Protein AF-A0A932R084-F1 (afdb_monomer)

Secondary structure (DSSP, 8-state):
-HHHHHHHHHHHHHHHHHHHHHHHHHHHHHHHHHHHHHTTT-TT-HHHHHH-S-HHHHHHHHHHHHHTT---S-----GGG-EEEPP-TTTEEEEEEEEEGGGTEEEEEEEE--TT---SPPEEEEEETTEEEEEEE--B--HHHHHHTT-GGGTT-EEEEEEEGGGSPSEEEEEEEEEE-SSSEEEEPB--EEEEEPSS--TT------

Foldseek 3Di:
DPVVVVVVVVVVVVVVVVVVVVVVVVVVLVVLLLVCQQFVAAPDDVSVCVVDVDNVVSLVVNVVCVVVVVDRHDHHQQLVQADEAEADPQAWAWDDWDDPLVVQKIKTKIFGDQPVLDLDWWKKFKDKPSGTNGIKTFADADVVSCVVVVHCSRRRRMIMDMGGNVVDDAAKIKIWMWTDNDSHYIYTHHDIDIDHHHPDDDSDPPPPDD

Solvent-accessible surface area (backbone atoms only — not comparable to full-atom values): 11793 Å² total; per-residue (Å²): 125,65,69,66,53,53,54,52,52,52,52,53,52,51,53,49,53,52,49,53,53,52,49,52,54,50,50,53,50,52,52,54,51,47,56,45,47,34,56,58,42,34,59,66,50,76,61,49,61,77,76,45,85,53,62,70,59,52,54,52,48,53,56,50,35,50,77,70,67,57,79,66,55,50,72,69,82,59,68,90,71,42,48,76,42,78,57,48,91,83,38,23,35,42,72,51,63,44,79,38,73,95,74,48,28,32,41,38,35,32,37,42,46,50,89,87,68,57,79,63,70,42,40,36,38,33,33,38,95,92,38,65,43,30,67,36,51,26,61,38,80,22,63,69,58,12,57,76,69,73,34,74,79,33,30,41,15,14,33,60,47,72,30,45,51,81,80,52,62,68,38,81,36,56,38,39,42,28,39,53,77,54,100,46,36,32,32,36,30,33,64,64,35,75,49,75,36,78,79,88,72,70,100,72,75,69,82,79,75,129

pLDDT: mean 79.37, std 15.79, range [37.56, 97.88]

Nearest PDB structures (foldseek):
  8df2-assembly1_C  TM=5.614E-01  e=2.157E-03  Akkermansia muciniphila
  8df2-assembly1_D  TM=5.242E-01  e=1.802E-03  Akkermansia muciniphila
  8df2-assembly1_B  TM=5.590E-01  e=4.424E-03  Akkermansia muciniphila
  8dek-assembly1_A  TM=5.174E-01  e=2.290E-03  Akkermansia muciniphila
  6za2-assembly1_A  TM=3.948E-01  e=1.342E-01  Porphyromonas gingivalis ATCC 33277

Structure (mmCIF, N/CA/C/O backbone):
data_AF-A0A932R084-F1
#
_entry.id   AF-A0A932R084-F1
#
loop_
_atom_site.group_PDB
_atom_site.id
_atom_site.type_symbol
_atom_site.label_atom_id
_atom_site.label_alt_id
_atom_site.label_comp_id
_atom_site.label_asym_id
_atom_site.label_entity_id
_atom_site.label_seq_id
_atom_site.pdbx_PDB_ins_code
_atom_site.Cartn_x
_atom_site.Cartn_y
_atom_site.Cartn_z
_atom_site.occupancy
_atom_site.B_iso_or_equiv
_atom_site.auth_seq_id
_atom_site.auth_comp_id
_atom_site.auth_asym_id
_atom_site.auth_atom_id
_atom_site.pdbx_PDB_model_num
ATOM 1 N N . MET A 1 1 ? 37.256 52.499 15.351 1.00 57.78 1 MET A N 1
ATOM 2 C CA . MET A 1 1 ? 36.353 52.178 14.216 1.00 57.78 1 MET A CA 1
ATOM 3 C C . MET A 1 1 ? 36.340 50.694 13.822 1.00 57.78 1 MET A C 1
ATOM 5 O O . MET A 1 1 ? 35.469 50.305 13.063 1.00 57.78 1 MET A O 1
ATOM 9 N N . THR A 1 2 ? 37.227 49.840 14.346 1.00 62.00 2 THR A N 1
ATOM 10 C CA . THR A 1 2 ? 37.335 48.416 13.960 1.00 62.00 2 THR A CA 1
ATOM 11 C C . THR A 1 2 ? 36.362 47.480 14.689 1.00 62.00 2 THR A C 1
ATOM 13 O O . THR A 1 2 ? 35.868 46.536 14.086 1.00 62.00 2 THR A O 1
ATOM 16 N N . VAL A 1 3 ? 36.018 47.769 15.949 1.00 70.56 3 VAL A N 1
ATOM 17 C CA . VAL A 1 3 ? 35.157 46.902 16.786 1.00 70.56 3 VAL A CA 1
ATOM 18 C C . VAL A 1 3 ? 33.687 46.908 16.341 1.00 70.56 3 VAL A C 1
ATOM 20 O O . VAL A 1 3 ? 33.013 45.886 16.388 1.00 70.56 3 VAL A O 1
ATOM 23 N N . ALA A 1 4 ? 33.180 48.048 15.862 1.00 71.81 4 ALA A N 1
ATOM 24 C CA . ALA A 1 4 ? 31.804 48.145 15.368 1.00 71.81 4 ALA A CA 1
ATOM 25 C C . ALA A 1 4 ? 31.612 47.388 14.040 1.00 71.81 4 ALA A C 1
ATOM 27 O O . ALA A 1 4 ? 30.579 46.757 13.832 1.00 71.81 4 ALA A O 1
ATOM 28 N N . GLY A 1 5 ? 32.625 47.407 13.164 1.00 73.12 5 GLY A N 1
ATOM 29 C CA . GLY A 1 5 ? 32.600 46.685 11.891 1.00 73.12 5 GLY A CA 1
ATOM 30 C C . GLY A 1 5 ? 32.639 45.167 12.070 1.00 73.12 5 GLY A C 1
ATOM 31 O O . GLY A 1 5 ? 31.881 44.457 11.416 1.00 73.12 5 GLY A O 1
ATOM 32 N N . THR A 1 6 ? 33.456 44.661 13.000 1.00 78.38 6 THR A N 1
ATOM 33 C CA . THR A 1 6 ? 33.507 43.221 13.300 1.00 78.38 6 THR A CA 1
ATOM 34 C C . THR A 1 6 ? 32.217 42.717 13.940 1.00 78.38 6 THR A C 1
ATOM 36 O O . THR A 1 6 ? 31.767 41.634 13.580 1.00 78.38 6 THR A O 1
ATOM 39 N N . LEU A 1 7 ? 31.579 43.506 14.814 1.00 81.75 7 LEU A N 1
ATOM 40 C CA . LEU A 1 7 ? 30.288 43.158 15.421 1.00 81.75 7 LEU A CA 1
ATOM 41 C C . LEU A 1 7 ? 29.152 43.082 14.384 1.00 81.75 7 LEU A C 1
ATOM 43 O O . LEU A 1 7 ? 28.307 42.194 14.437 1.00 81.75 7 LEU A O 1
ATOM 47 N N . LEU A 1 8 ? 29.140 44.004 13.418 1.00 80.50 8 LEU A N 1
ATOM 48 C CA . LEU A 1 8 ? 28.168 43.995 12.321 1.00 80.50 8 LEU A CA 1
ATOM 49 C C . LEU A 1 8 ? 28.358 42.783 11.406 1.00 80.50 8 LEU A C 1
ATOM 51 O O . LEU A 1 8 ? 27.378 42.129 11.056 1.00 80.50 8 LEU A O 1
ATOM 55 N N . ILE A 1 9 ? 29.604 42.447 11.063 1.00 83.62 9 ILE A N 1
ATOM 56 C CA . ILE A 1 9 ? 29.912 41.282 10.224 1.00 83.62 9 ILE A CA 1
ATOM 57 C C . ILE A 1 9 ? 29.507 39.980 10.926 1.00 83.62 9 ILE A C 1
ATOM 59 O O . ILE A 1 9 ? 28.881 39.124 10.304 1.00 83.62 9 ILE A O 1
ATOM 63 N N . THR A 1 10 ? 29.801 39.823 12.220 1.00 82.88 10 THR A N 1
ATOM 64 C CA . THR A 1 10 ? 29.424 38.605 12.957 1.00 82.88 10 THR A CA 1
ATOM 65 C C . THR A 1 10 ? 27.911 38.455 13.089 1.00 82.88 10 THR A C 1
ATOM 67 O O . THR A 1 10 ? 27.399 37.353 12.890 1.00 82.88 10 THR A O 1
ATOM 70 N N . LEU A 1 11 ? 27.178 39.544 13.342 1.00 84.38 11 LEU A N 1
ATOM 71 C CA . LEU A 1 11 ? 25.711 39.533 13.361 1.00 84.38 11 LEU A CA 1
ATOM 72 C C . LEU A 1 11 ? 25.116 39.163 11.998 1.00 84.38 11 LEU A C 1
ATOM 74 O O . LEU A 1 11 ? 24.155 38.398 11.944 1.00 84.38 11 LEU A O 1
ATOM 78 N N . PHE A 1 12 ? 25.699 39.661 10.905 1.00 84.19 12 PHE A N 1
ATOM 79 C CA . PHE A 1 12 ? 25.246 39.349 9.548 1.00 84.19 12 PHE A CA 1
ATOM 80 C C . PHE A 1 12 ? 25.487 37.879 9.180 1.00 84.19 12 PHE A C 1
ATOM 82 O O . PHE A 1 12 ? 24.641 37.234 8.568 1.00 84.19 12 PHE A O 1
ATOM 89 N N . ILE A 1 13 ? 26.626 37.321 9.593 1.00 85.62 13 ILE A N 1
ATOM 90 C CA . ILE A 1 13 ? 26.942 35.904 9.385 1.00 85.62 13 ILE A CA 1
ATOM 91 C C . ILE A 1 13 ? 25.984 35.018 10.195 1.00 85.62 13 ILE A C 1
ATOM 93 O O . ILE A 1 13 ? 25.441 34.049 9.665 1.00 85.62 13 ILE A O 1
ATOM 97 N N . LEU A 1 14 ? 25.729 35.359 11.462 1.00 84.56 14 LEU A N 1
ATOM 98 C CA . LEU A 1 14 ? 24.807 34.608 12.318 1.00 84.56 14 LEU A CA 1
ATOM 99 C C . LEU A 1 14 ? 23.372 34.626 11.781 1.00 84.56 14 LEU A C 1
ATOM 101 O O . LEU A 1 14 ? 22.739 33.572 11.719 1.00 84.56 14 LEU A O 1
ATOM 105 N N . SER A 1 15 ? 22.871 35.787 11.350 1.00 81.56 15 SER A N 1
ATOM 106 C CA . SER A 1 15 ? 21.528 35.895 10.770 1.00 81.56 15 SER A CA 1
ATOM 107 C C . SER A 1 15 ? 21.412 35.145 9.440 1.00 81.56 15 SER A C 1
ATOM 109 O O . SER A 1 15 ? 20.402 34.484 9.198 1.00 81.56 15 SER A O 1
ATOM 111 N N . TYR A 1 16 ? 22.464 35.158 8.615 1.00 86.88 16 TYR A N 1
ATOM 112 C CA . TYR A 1 16 ? 22.531 34.384 7.376 1.00 86.88 16 TYR A CA 1
ATOM 113 C C . TYR A 1 16 ? 22.451 32.871 7.631 1.00 86.88 16 TYR A C 1
ATOM 115 O O . TYR A 1 16 ? 21.633 32.182 7.017 1.00 86.88 16 TYR A O 1
ATOM 123 N N . PHE A 1 17 ? 23.232 32.341 8.579 1.00 85.44 17 PHE A N 1
ATOM 124 C CA . PHE A 1 17 ? 23.189 30.915 8.923 1.00 85.44 17 PHE A CA 1
ATOM 125 C C . PHE A 1 17 ? 21.863 30.499 9.570 1.00 85.44 17 PHE A C 1
ATOM 127 O O . PHE A 1 17 ? 21.331 29.438 9.240 1.00 85.44 17 PHE A O 1
ATOM 134 N N . GLN A 1 18 ? 21.291 31.339 10.438 1.00 81.38 18 GLN A N 1
ATOM 135 C CA . GLN A 1 18 ? 19.949 31.111 10.985 1.00 81.38 18 GLN A CA 1
ATOM 136 C C . GLN A 1 18 ? 18.883 31.096 9.880 1.00 81.38 18 GLN A C 1
ATOM 138 O O . GLN A 1 18 ? 17.995 30.242 9.891 1.00 81.38 18 GLN A O 1
ATOM 143 N N . GLY A 1 19 ? 19.002 31.987 8.890 1.00 76.94 19 GLY A N 1
ATOM 144 C CA . GLY A 1 19 ? 18.141 32.018 7.710 1.00 76.94 19 GLY A CA 1
ATOM 145 C C . GLY A 1 19 ? 18.235 30.738 6.880 1.00 76.94 19 GLY A C 1
ATOM 146 O O . GLY A 1 19 ? 17.208 30.127 6.587 1.00 76.94 19 GLY A O 1
ATOM 147 N N . LEU A 1 20 ? 19.450 30.279 6.568 1.00 77.31 20 LEU A N 1
ATOM 148 C CA . LEU A 1 20 ? 19.669 29.029 5.830 1.00 77.31 20 LEU A CA 1
ATOM 149 C C . LEU A 1 20 ? 19.118 27.804 6.570 1.00 77.31 20 LEU A C 1
ATOM 151 O O . LEU A 1 20 ? 18.493 26.946 5.947 1.00 77.31 20 LEU A O 1
ATOM 155 N N . HIS A 1 21 ? 19.306 27.730 7.889 1.00 79.81 21 HIS A N 1
ATOM 156 C CA . HIS A 1 21 ? 18.775 26.637 8.704 1.00 79.81 21 HIS A CA 1
ATOM 157 C C . HIS A 1 21 ? 17.238 26.648 8.759 1.00 79.81 21 HIS A C 1
ATOM 159 O O . HIS A 1 21 ? 16.593 25.609 8.637 1.00 79.81 21 HIS A O 1
ATOM 165 N N . SER A 1 22 ? 16.632 27.832 8.876 1.00 78.50 22 SER A N 1
ATOM 166 C CA . SER A 1 22 ? 15.174 27.985 8.830 1.00 78.50 22 SER A CA 1
ATOM 167 C C . SER A 1 22 ? 14.605 27.609 7.454 1.00 78.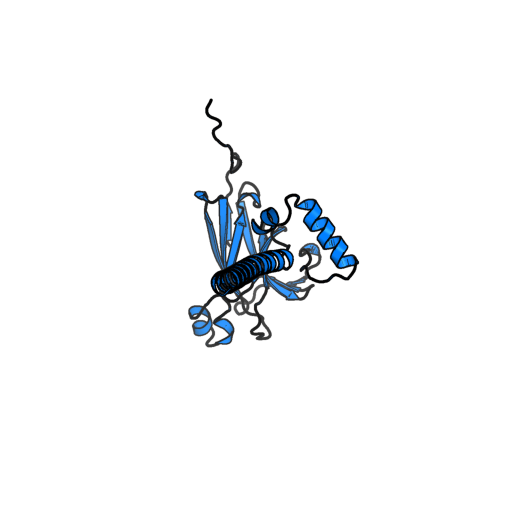50 22 SER A C 1
ATOM 169 O O . SER A 1 22 ? 13.595 26.910 7.363 1.00 78.50 22 SER A O 1
ATOM 171 N N . MET A 1 23 ? 15.284 27.997 6.367 1.00 71.81 23 MET A N 1
ATOM 172 C CA . MET A 1 23 ? 14.898 27.628 5.002 1.00 71.81 23 MET A CA 1
ATOM 173 C C . MET A 1 23 ? 15.001 26.125 4.747 1.00 71.81 23 MET A C 1
ATOM 175 O O . MET A 1 23 ? 14.083 25.563 4.152 1.00 71.81 23 MET A O 1
ATOM 179 N N . SER A 1 24 ? 16.070 25.459 5.195 1.00 75.50 24 SER A N 1
ATOM 180 C CA . SER A 1 24 ? 16.210 24.007 5.024 1.00 75.50 24 SER A CA 1
ATOM 181 C C . SER A 1 24 ? 15.161 23.240 5.832 1.00 75.50 24 SER A C 1
ATOM 183 O O . SER A 1 24 ? 14.538 22.318 5.301 1.00 75.50 24 SER A O 1
ATOM 185 N N . GLY A 1 25 ? 14.879 23.677 7.065 1.00 74.12 25 GLY A N 1
ATOM 186 C CA . GLY A 1 25 ? 13.795 23.136 7.885 1.00 74.12 25 GLY A CA 1
ATOM 187 C C . GLY A 1 25 ? 12.429 23.287 7.210 1.00 74.12 25 GLY A C 1
ATOM 188 O O . GLY A 1 25 ? 11.685 22.315 7.081 1.00 74.12 25 GLY A O 1
ATOM 189 N N . ARG A 1 26 ? 12.122 24.483 6.692 1.00 69.12 26 ARG A N 1
ATOM 190 C CA . ARG A 1 26 ? 10.858 24.761 5.995 1.00 69.12 26 ARG A CA 1
ATOM 191 C C . ARG A 1 26 ? 10.739 24.011 4.669 1.00 69.12 26 ARG A C 1
ATOM 193 O O . ARG A 1 26 ? 9.663 23.520 4.349 1.00 69.12 26 ARG A O 1
ATOM 200 N N . HIS A 1 27 ? 11.827 23.887 3.912 1.00 70.81 27 HIS A N 1
ATOM 201 C CA . HIS A 1 27 ? 11.856 23.102 2.680 1.00 70.81 27 HIS A CA 1
ATOM 202 C C . HIS A 1 27 ? 11.573 21.621 2.956 1.00 70.81 27 HIS A C 1
ATOM 204 O O . HIS A 1 27 ? 10.724 21.033 2.292 1.00 70.81 27 HIS A O 1
ATOM 210 N N . SER A 1 28 ? 12.217 21.048 3.978 1.00 69.56 28 SER A N 1
ATOM 211 C CA . SER A 1 28 ? 11.969 19.670 4.417 1.00 69.56 28 SER A CA 1
ATOM 212 C C . SER A 1 28 ? 10.495 19.450 4.779 1.00 69.56 28 SER A C 1
ATOM 214 O O . SER A 1 28 ? 9.858 18.533 4.260 1.00 69.56 28 SER A O 1
ATOM 216 N N . GLN A 1 29 ? 9.911 20.367 5.561 1.00 67.19 29 GLN A N 1
ATOM 217 C CA . GLN A 1 29 ? 8.482 20.333 5.884 1.00 67.19 29 GLN A CA 1
ATOM 218 C C . GLN A 1 29 ? 7.605 20.400 4.627 1.00 67.19 29 GLN A C 1
ATOM 220 O O . GLN A 1 29 ? 6.698 19.590 4.473 1.00 67.19 29 GLN A O 1
ATOM 225 N N . MET A 1 30 ? 7.873 21.317 3.691 1.00 63.50 30 MET A N 1
ATOM 226 C CA . MET A 1 30 ? 7.075 21.421 2.462 1.00 63.50 30 MET A CA 1
ATOM 227 C C . MET A 1 30 ? 7.191 20.184 1.566 1.00 63.50 30 MET A C 1
ATOM 229 O O . MET A 1 30 ? 6.215 19.832 0.909 1.00 63.50 30 MET A O 1
ATOM 233 N N . MET A 1 31 ? 8.338 19.502 1.554 1.00 63.97 31 MET A N 1
ATOM 234 C CA . MET A 1 31 ? 8.502 18.237 0.833 1.00 63.97 31 MET A CA 1
ATOM 235 C C . MET A 1 31 ? 7.712 17.096 1.486 1.00 63.97 31 MET A C 1
ATOM 237 O O . MET A 1 31 ? 7.112 16.292 0.772 1.00 63.97 31 MET A O 1
ATOM 241 N N . GLU A 1 32 ? 7.636 17.055 2.820 1.00 66.94 32 GLU A N 1
ATOM 242 C CA . GLU A 1 32 ? 6.770 16.118 3.549 1.00 66.94 32 GLU A CA 1
ATOM 243 C C . GLU A 1 32 ? 5.290 16.381 3.232 1.00 66.94 32 GLU A C 1
ATOM 245 O O . GLU A 1 32 ? 4.576 15.462 2.833 1.00 66.94 32 GLU A O 1
ATOM 250 N N . VAL A 1 33 ? 4.854 17.645 3.296 1.00 67.31 33 VAL A N 1
ATOM 251 C CA . VAL A 1 33 ? 3.484 18.056 2.943 1.00 67.31 33 VAL A CA 1
ATOM 252 C C . VAL A 1 33 ? 3.152 17.705 1.496 1.00 67.31 33 VAL A C 1
ATOM 254 O O . VAL A 1 33 ? 2.107 17.115 1.233 1.00 67.31 33 VAL A O 1
ATOM 257 N N . LYS A 1 34 ? 4.044 18.024 0.552 1.00 69.00 34 LYS A N 1
ATOM 258 C CA . LYS A 1 34 ? 3.876 17.704 -0.869 1.00 69.00 34 LYS A CA 1
ATOM 259 C C . LYS A 1 34 ? 3.684 16.203 -1.079 1.00 69.00 34 LYS A C 1
ATOM 261 O O . LYS A 1 34 ? 2.730 15.813 -1.740 1.00 69.00 34 LYS A O 1
ATOM 266 N N . ARG A 1 35 ? 4.526 15.367 -0.464 1.00 64.69 35 ARG A N 1
ATOM 267 C CA . ARG A 1 35 ? 4.427 13.901 -0.551 1.00 64.69 35 ARG A CA 1
ATOM 268 C C . ARG A 1 35 ? 3.074 13.383 -0.060 1.00 64.69 35 ARG A C 1
ATOM 270 O O . ARG A 1 35 ? 2.525 12.451 -0.645 1.00 64.69 35 ARG A O 1
ATOM 277 N N . CYS A 1 36 ? 2.544 13.973 1.007 1.00 66.12 36 CYS A N 1
ATOM 278 C CA . CYS A 1 36 ? 1.251 13.579 1.559 1.00 66.12 36 CYS A CA 1
ATOM 279 C C . CYS A 1 36 ? 0.086 14.043 0.693 1.00 66.12 36 CYS A C 1
ATOM 281 O O . CYS A 1 36 ? -0.861 13.295 0.466 1.00 66.12 36 CYS A O 1
ATOM 283 N N . LEU A 1 37 ? 0.188 15.252 0.147 1.00 65.31 37 LEU A N 1
ATOM 284 C CA . LEU A 1 37 ? -0.801 15.781 -0.776 1.00 65.31 37 LEU A CA 1
ATOM 285 C C . LEU A 1 37 ? -0.826 15.010 -2.109 1.00 65.31 37 LEU A C 1
ATOM 287 O O . LEU A 1 37 ? -1.889 14.726 -2.651 1.00 65.31 37 LEU A O 1
ATOM 291 N N . GLU A 1 38 ? 0.330 14.594 -2.617 1.00 62.84 38 GLU A N 1
ATOM 292 C CA . GLU A 1 38 ? 0.432 13.776 -3.829 1.00 62.84 38 GLU A CA 1
ATOM 293 C C . GLU A 1 38 ? -0.213 12.390 -3.661 1.00 62.84 38 GLU A C 1
ATOM 295 O O . GLU A 1 38 ? -0.698 11.826 -4.639 1.00 62.84 38 GLU A O 1
ATOM 300 N N . ASN A 1 39 ? -0.288 11.858 -2.436 1.00 61.22 39 ASN A N 1
ATOM 301 C CA . ASN A 1 39 ? -0.839 10.533 -2.128 1.00 61.22 39 ASN A CA 1
ATOM 302 C C . ASN A 1 39 ? -2.119 10.602 -1.276 1.00 61.22 39 ASN A C 1
ATOM 304 O O . ASN A 1 39 ? -2.316 9.780 -0.384 1.00 61.22 39 ASN A O 1
ATOM 308 N N . LEU A 1 40 ? -3.004 11.557 -1.581 1.00 60.28 40 LEU A N 1
ATOM 309 C CA . LEU A 1 40 ? -4.211 11.941 -0.825 1.00 60.28 40 LEU A CA 1
ATOM 310 C C . LEU A 1 40 ? -5.298 10.845 -0.653 1.00 60.28 40 LEU A C 1
ATOM 312 O O . LEU A 1 40 ? -6.449 11.176 -0.413 1.00 60.28 40 LEU A O 1
ATOM 316 N N . ILE A 1 41 ? -5.000 9.551 -0.807 1.00 51.50 41 ILE A N 1
ATOM 317 C CA . ILE A 1 41 ? -6.008 8.472 -0.899 1.00 51.50 41 ILE A CA 1
ATOM 318 C C . ILE A 1 41 ? -6.083 7.587 0.345 1.00 51.50 41 ILE A C 1
ATOM 320 O O . ILE A 1 41 ? -7.006 6.787 0.462 1.00 51.50 41 ILE A O 1
ATOM 324 N N . SER A 1 42 ? -5.189 7.733 1.319 1.00 45.22 42 SER A N 1
ATOM 325 C CA . SER A 1 42 ? -5.433 7.066 2.598 1.00 45.22 42 SER A CA 1
ATOM 326 C C . SER A 1 42 ? -6.576 7.790 3.302 1.00 45.22 42 SER A C 1
ATOM 328 O O . SER A 1 42 ? -6.448 8.958 3.675 1.00 45.22 42 SER A O 1
ATOM 330 N N . THR A 1 43 ? -7.697 7.101 3.507 1.00 40.91 43 THR A N 1
ATOM 331 C CA . THR A 1 43 ? -8.474 7.366 4.714 1.00 40.91 43 THR A CA 1
ATOM 332 C C . THR A 1 43 ? -7.485 7.207 5.870 1.00 40.91 43 THR A C 1
ATOM 334 O O . THR A 1 43 ? -6.835 6.174 5.988 1.00 40.91 43 THR A O 1
ATOM 337 N N . ASP A 1 44 ? -7.246 8.309 6.575 1.00 49.75 44 ASP A N 1
ATOM 338 C CA . ASP A 1 44 ? -6.398 8.414 7.760 1.00 49.75 44 ASP A CA 1
ATOM 339 C C . ASP A 1 44 ? -4.876 8.217 7.583 1.00 49.75 44 ASP A C 1
ATOM 341 O O . ASP A 1 44 ? -4.243 7.458 8.313 1.00 49.75 44 ASP A O 1
ATOM 345 N N . ASP A 1 45 ? -4.240 9.008 6.708 1.00 52.44 45 ASP A N 1
ATOM 346 C CA . ASP A 1 45 ? -2.814 9.323 6.900 1.00 52.44 45 ASP A CA 1
ATOM 347 C C . ASP A 1 45 ? -2.687 10.414 7.994 1.00 52.44 45 ASP A C 1
ATOM 349 O O . ASP A 1 45 ? -3.177 11.533 7.779 1.00 52.44 45 ASP A O 1
ATOM 353 N N . PRO A 1 46 ? -2.018 10.165 9.147 1.00 56.97 46 PRO A N 1
ATOM 354 C CA . PRO A 1 46 ? -1.693 11.195 10.148 1.00 56.97 46 PRO A CA 1
ATOM 355 C C . PRO A 1 46 ? -0.983 12.419 9.554 1.00 56.97 46 PRO A C 1
ATOM 357 O O . PRO A 1 46 ? -0.872 13.464 10.196 1.00 56.97 46 PRO A O 1
ATOM 360 N N . CYS A 1 47 ? -0.471 12.303 8.329 1.00 60.12 47 CYS A N 1
ATOM 361 C CA . CYS A 1 47 ? 0.111 13.412 7.613 1.00 60.12 47 CYS A CA 1
ATOM 362 C C . CYS A 1 47 ? -0.884 14.530 7.256 1.00 60.12 47 CYS A C 1
ATOM 364 O O . CYS A 1 47 ? -0.509 15.699 7.320 1.00 60.12 47 CYS A O 1
ATOM 366 N N . LEU A 1 48 ? -2.144 14.227 6.917 1.00 59.78 48 LEU A N 1
ATOM 367 C CA . LEU A 1 48 ? -3.123 15.263 6.546 1.00 59.78 48 LEU A CA 1
ATOM 368 C C . LEU A 1 48 ? -3.542 16.119 7.746 1.00 59.78 48 LEU A C 1
ATOM 370 O O . LEU A 1 48 ? -3.670 17.330 7.590 1.00 59.78 48 LEU A O 1
ATOM 374 N N . GLU A 1 49 ? -3.653 15.531 8.943 1.00 56.88 49 GLU A N 1
ATOM 375 C CA . GLU A 1 49 ? -3.959 16.256 10.191 1.00 56.88 49 GLU A CA 1
ATOM 376 C C . GLU A 1 49 ? -2.910 17.341 10.508 1.00 56.88 49 GLU A C 1
ATOM 378 O O . GLU A 1 49 ? -3.244 18.387 11.063 1.00 56.88 49 GLU A O 1
ATOM 383 N N . LYS A 1 50 ? -1.646 17.138 10.100 1.00 57.06 50 LYS A N 1
ATOM 384 C CA . LYS A 1 50 ? -0.570 18.136 10.240 1.00 57.06 50 LYS A CA 1
ATOM 385 C C . LYS A 1 50 ? -0.665 19.286 9.231 1.00 57.06 50 LYS A C 1
ATOM 387 O O . LYS A 1 50 ? -0.084 20.344 9.462 1.00 57.06 50 LYS A O 1
ATOM 392 N N . VAL A 1 51 ? -1.347 19.077 8.103 1.00 61.62 51 VAL A N 1
ATOM 393 C CA . VAL A 1 51 ? -1.424 20.026 6.977 1.00 61.62 51 VAL A CA 1
ATOM 394 C C . VAL A 1 51 ? -2.727 20.812 6.998 1.00 61.62 51 VAL A C 1
ATOM 396 O O . VAL A 1 51 ? -2.732 22.012 6.720 1.00 61.62 51 VAL A O 1
ATOM 399 N N . TYR A 1 52 ? -3.839 20.147 7.310 1.00 63.22 52 TYR A N 1
ATOM 400 C CA . TYR A 1 52 ? -5.153 20.761 7.338 1.00 63.22 52 TYR A CA 1
ATOM 401 C C . TYR A 1 52 ? -6.071 20.036 8.338 1.00 63.22 52 TYR A C 1
ATOM 403 O O . TYR A 1 52 ? -6.310 18.839 8.188 1.00 63.22 52 TYR A O 1
ATOM 411 N N . PRO A 1 53 ? -6.623 20.741 9.341 1.00 61.22 53 PRO A N 1
ATOM 412 C CA . PRO A 1 53 ? -7.358 20.105 10.436 1.00 61.22 53 PRO A CA 1
ATOM 413 C C . PRO A 1 53 ? -8.724 19.529 10.025 1.00 61.22 53 PRO A C 1
ATOM 415 O O . PRO A 1 53 ? -9.297 18.744 10.772 1.00 61.22 53 PRO A O 1
ATOM 418 N N . ASP A 1 54 ? -9.260 19.913 8.860 1.00 66.44 54 ASP A N 1
ATOM 419 C CA . ASP A 1 54 ? -10.595 19.516 8.396 1.00 66.44 54 ASP A CA 1
ATOM 420 C C . ASP A 1 54 ? -10.522 18.681 7.102 1.00 66.44 54 ASP A C 1
ATOM 422 O O . ASP A 1 54 ? -10.359 19.191 5.989 1.00 66.44 54 ASP A O 1
ATOM 426 N N . ARG A 1 55 ? -10.629 17.362 7.277 1.00 62.72 55 ARG A N 1
ATOM 427 C CA . ARG A 1 55 ? -10.455 16.335 6.242 1.00 62.72 55 ARG A CA 1
ATOM 428 C C . ARG A 1 55 ? -11.388 16.506 5.046 1.00 62.72 55 ARG A C 1
ATOM 430 O O . ARG A 1 55 ? -10.924 16.448 3.908 1.00 62.72 55 ARG A O 1
ATOM 437 N N . GLU A 1 56 ? -12.687 16.667 5.276 1.00 62.06 56 GLU A N 1
ATOM 438 C CA . GLU A 1 56 ? -13.676 16.707 4.189 1.00 62.06 56 GLU A CA 1
ATOM 439 C C . GLU A 1 56 ? -13.404 17.885 3.257 1.00 62.06 56 GLU A C 1
ATOM 441 O O . GLU A 1 56 ? -13.388 17.734 2.033 1.00 62.06 56 GLU A O 1
ATOM 446 N N . LYS A 1 57 ? -13.036 19.028 3.841 1.00 68.94 57 LYS A N 1
ATOM 447 C CA . LYS A 1 57 ? -12.623 20.212 3.089 1.00 68.94 57 LYS A CA 1
ATOM 448 C C . LYS A 1 57 ? -11.322 20.005 2.320 1.00 68.94 57 LYS A C 1
ATOM 450 O O . LYS A 1 57 ? -11.172 20.570 1.237 1.00 68.94 57 LYS A O 1
ATOM 455 N N . ALA A 1 58 ? -10.373 19.223 2.838 1.00 67.00 58 ALA A N 1
ATOM 456 C CA . ALA A 1 58 ? -9.139 18.915 2.112 1.00 67.00 58 ALA A CA 1
ATOM 457 C C . ALA A 1 58 ? -9.426 18.099 0.838 1.00 67.00 58 ALA A C 1
ATOM 459 O O . ALA A 1 58 ? -8.919 18.440 -0.233 1.00 67.00 58 ALA A O 1
ATOM 460 N N . PHE A 1 59 ? -10.297 17.088 0.925 1.00 63.84 59 PHE A N 1
ATOM 461 C CA . PHE A 1 59 ? -10.737 16.298 -0.231 1.00 63.84 59 PHE A CA 1
ATOM 462 C C . PHE A 1 59 ? -11.571 17.116 -1.226 1.00 63.84 59 PHE A C 1
ATOM 464 O O . PHE A 1 59 ? -11.331 17.039 -2.433 1.00 63.84 59 PHE A O 1
ATOM 471 N N . GLU A 1 60 ? -12.507 17.936 -0.739 1.00 71.56 60 GLU A N 1
ATOM 472 C CA . GLU A 1 60 ? -13.303 18.849 -1.569 1.00 71.56 60 GLU A CA 1
ATOM 473 C C . GLU A 1 60 ? -12.392 19.787 -2.377 1.00 71.56 60 GLU A C 1
ATOM 475 O O . GLU A 1 60 ? -12.500 19.885 -3.604 1.00 71.56 60 GLU A O 1
ATOM 480 N N . ARG A 1 61 ? -11.429 20.425 -1.700 1.00 72.56 61 ARG A N 1
ATOM 481 C CA . ARG A 1 61 ? -10.465 21.340 -2.322 1.00 72.56 61 ARG A CA 1
ATOM 482 C C . ARG A 1 61 ? -9.541 20.627 -3.299 1.00 72.56 61 ARG A C 1
ATOM 484 O O . ARG A 1 61 ? -9.321 21.156 -4.383 1.00 72.56 61 ARG A O 1
ATOM 491 N N . ALA A 1 62 ? -9.045 19.433 -2.979 1.00 67.00 62 ALA A N 1
ATOM 492 C CA . ALA A 1 62 ? -8.249 18.638 -3.916 1.00 67.00 62 ALA A CA 1
ATOM 493 C C . ALA A 1 62 ? -9.043 18.306 -5.196 1.00 67.00 62 ALA A C 1
ATOM 495 O O . ALA A 1 62 ? -8.518 18.416 -6.307 1.00 67.00 62 ALA A O 1
ATOM 496 N N . GLY A 1 63 ? -10.336 17.988 -5.060 1.00 64.25 63 GLY A N 1
ATOM 497 C CA . GLY A 1 63 ? -11.247 17.800 -6.190 1.00 64.25 63 GLY A CA 1
ATOM 498 C C . GLY A 1 63 ? -11.439 19.066 -7.035 1.00 64.25 63 GLY A C 1
ATOM 499 O O . GLY A 1 63 ? -11.426 18.991 -8.267 1.00 64.25 63 GLY A O 1
ATOM 500 N N . LEU A 1 64 ? -11.572 20.235 -6.398 1.00 70.00 64 LEU A N 1
ATOM 501 C CA . LEU A 1 64 ? -11.650 21.534 -7.080 1.00 70.00 64 LEU A CA 1
ATOM 502 C C . LEU A 1 64 ? -10.353 21.869 -7.828 1.00 70.00 64 LEU A C 1
ATOM 504 O O . LEU A 1 64 ? -10.404 22.248 -8.995 1.00 70.00 64 LEU A O 1
ATOM 508 N N . LEU A 1 65 ? -9.196 21.673 -7.196 1.00 69.81 65 LEU A N 1
ATOM 509 C CA . LEU A 1 65 ? -7.886 21.930 -7.800 1.00 69.81 65 LEU A CA 1
ATOM 510 C C . LEU A 1 65 ? -7.665 21.088 -9.062 1.00 69.81 65 LEU A C 1
ATOM 512 O O . LEU A 1 65 ? -7.204 21.613 -10.076 1.00 69.81 65 LEU A O 1
ATOM 516 N N . LYS A 1 66 ? -8.102 19.822 -9.055 1.00 63.25 66 LYS A N 1
ATOM 517 C CA . LYS A 1 66 ? -8.091 18.975 -10.256 1.00 63.25 66 LYS A CA 1
ATOM 518 C C . LYS A 1 66 ? -8.960 19.552 -11.378 1.00 63.25 66 LYS A C 1
ATOM 520 O O . LYS A 1 66 ? -8.508 19.606 -12.519 1.00 63.25 66 LYS A O 1
ATOM 525 N N . LYS A 1 67 ? -10.188 19.997 -11.075 1.00 73.94 67 LYS A N 1
ATOM 526 C CA . LYS A 1 67 ? -11.088 20.620 -12.072 1.00 73.94 67 LYS A CA 1
ATOM 527 C C . LYS A 1 67 ? -10.491 21.891 -12.680 1.00 73.94 67 LYS A C 1
ATOM 529 O O . LYS A 1 67 ? -10.753 22.186 -13.838 1.00 73.94 67 LYS A O 1
ATOM 534 N N . LEU A 1 68 ? -9.682 22.613 -11.908 1.00 79.94 68 LEU A N 1
ATOM 535 C CA . LEU A 1 68 ? -8.978 23.821 -12.339 1.00 79.94 68 LEU A CA 1
ATOM 536 C C . LEU A 1 68 ? -7.669 23.529 -13.096 1.00 79.94 68 LEU A C 1
ATOM 538 O O . LEU A 1 68 ? -6.948 24.459 -13.446 1.00 79.94 68 LEU A O 1
ATOM 542 N N . GLY A 1 69 ? -7.337 22.257 -13.342 1.00 65.38 69 GLY A N 1
ATOM 543 C CA . GLY A 1 69 ? -6.101 21.867 -14.022 1.00 65.38 69 GLY A CA 1
ATOM 544 C C . GLY A 1 69 ? -4.839 22.068 -13.177 1.00 65.38 69 GLY A C 1
ATOM 545 O O . GLY A 1 69 ? -3.731 21.967 -13.697 1.00 65.38 69 GLY A O 1
ATOM 546 N N . TRP A 1 70 ? -4.976 22.337 -11.875 1.00 67.31 70 TRP A N 1
ATOM 547 C CA . TRP A 1 70 ? -3.852 22.422 -10.942 1.00 67.31 70 TRP A CA 1
ATOM 548 C C . TRP A 1 70 ? -3.504 21.002 -10.489 1.00 67.31 70 TRP A C 1
ATOM 550 O O . TRP A 1 70 ? -3.904 20.525 -9.426 1.00 67.31 70 TRP A O 1
ATOM 560 N N . ALA A 1 71 ? -2.824 20.286 -11.385 1.00 53.06 71 ALA A N 1
ATOM 561 C CA . ALA A 1 71 ? -2.455 18.890 -11.223 1.00 53.06 71 ALA A CA 1
ATOM 562 C C . ALA A 1 71 ? -1.226 18.748 -10.312 1.00 53.06 71 ALA A C 1
ATOM 564 O O . ALA A 1 71 ? -0.133 19.213 -10.620 1.00 53.06 71 ALA A O 1
ATOM 565 N N . GLY A 1 72 ? -1.433 18.078 -9.183 1.00 56.12 72 GLY A N 1
ATOM 566 C CA . GLY A 1 72 ? -0.384 17.644 -8.257 1.00 56.12 72 GLY A CA 1
ATOM 567 C C . GLY A 1 72 ? -0.882 16.641 -7.214 1.00 56.12 72 GLY A C 1
ATOM 568 O O . GLY A 1 72 ? -0.126 16.228 -6.351 1.00 56.12 72 GLY A O 1
ATOM 569 N N . PHE A 1 73 ? -2.152 16.240 -7.280 1.00 61.28 73 PHE A N 1
ATOM 570 C CA . PHE A 1 73 ? -2.783 15.335 -6.326 1.00 61.28 73 PHE A CA 1
ATOM 571 C C . PHE A 1 73 ? -3.223 14.094 -7.091 1.00 61.28 73 PHE A C 1
ATOM 573 O O . PHE A 1 73 ? -3.951 14.220 -8.083 1.00 61.28 73 PHE A O 1
ATOM 580 N N . LYS A 1 74 ? -2.810 12.901 -6.654 1.00 63.06 74 LYS A N 1
ATOM 581 C CA . LYS A 1 74 ? -3.383 11.677 -7.212 1.00 63.06 74 LYS A CA 1
ATOM 582 C C . LYS A 1 74 ? -4.833 11.559 -6.706 1.00 63.06 74 LYS A C 1
ATOM 584 O O . LYS A 1 74 ? -5.049 11.546 -5.493 1.00 63.06 74 LYS A O 1
ATOM 589 N N . PRO A 1 75 ? -5.836 11.553 -7.600 1.00 61.16 75 PRO A N 1
ATOM 590 C CA . PRO A 1 75 ? -7.246 11.587 -7.215 1.00 61.16 75 PRO A CA 1
ATOM 591 C C . PRO A 1 75 ? -7.646 10.293 -6.501 1.00 61.16 75 PRO A C 1
ATOM 593 O O . PRO A 1 75 ? -7.128 9.252 -6.900 1.00 61.16 75 PRO A O 1
ATOM 596 N N . PRO A 1 76 ? -8.604 10.326 -5.548 1.00 64.88 76 PRO A N 1
ATOM 597 C CA . PRO A 1 76 ? -9.171 9.135 -4.912 1.00 64.88 76 PRO A CA 1
ATOM 598 C C . PRO A 1 76 ? -9.484 8.032 -5.927 1.00 64.88 76 PRO A C 1
ATOM 600 O O . PRO A 1 76 ? -10.094 8.297 -6.965 1.00 64.88 76 PRO A O 1
ATOM 603 N N . VAL A 1 77 ? -9.081 6.795 -5.626 1.00 76.38 77 VAL A N 1
ATOM 604 C CA . VAL A 1 77 ? -9.385 5.651 -6.490 1.00 76.38 77 VAL A CA 1
ATOM 605 C C . VAL A 1 77 ? -10.824 5.251 -6.258 1.00 76.38 77 VAL A C 1
ATOM 607 O O . VAL A 1 77 ? -11.181 4.765 -5.186 1.00 76.38 77 VAL A O 1
ATOM 610 N N . MET A 1 78 ? -11.638 5.416 -7.292 1.00 81.00 78 MET A N 1
ATOM 611 C CA . MET A 1 78 ? -12.994 4.892 -7.315 1.00 81.00 78 MET A CA 1
ATOM 612 C C . MET A 1 78 ? -12.937 3.436 -7.777 1.00 81.00 78 MET A C 1
ATOM 614 O O . MET A 1 78 ? -12.825 3.154 -8.966 1.00 81.00 78 MET A O 1
ATOM 618 N N . LEU A 1 79 ? -12.995 2.493 -6.833 1.00 84.62 79 LEU A N 1
ATOM 619 C CA . LEU A 1 79 ? -12.898 1.059 -7.144 1.00 84.62 79 LEU A CA 1
ATOM 620 C C . LEU A 1 79 ? -13.993 0.588 -8.114 1.00 84.62 79 LEU A C 1
ATOM 622 O O . LEU A 1 79 ? -13.755 -0.308 -8.915 1.00 84.62 79 LEU A O 1
ATOM 626 N N . SER A 1 80 ? -15.172 1.213 -8.082 1.00 84.94 80 SER A N 1
ATOM 627 C CA . SER A 1 80 ? -16.291 0.896 -8.977 1.00 84.94 80 SER A CA 1
ATOM 628 C C . SER A 1 80 ? -16.030 1.224 -10.449 1.00 84.94 80 SER A C 1
ATOM 630 O O . SER A 1 80 ? -16.681 0.640 -11.312 1.00 84.94 80 SER A O 1
ATOM 632 N N . SER A 1 81 ? -15.103 2.136 -10.754 1.00 83.81 81 SER A N 1
ATOM 633 C CA . SER A 1 81 ? -14.729 2.478 -12.132 1.00 83.81 81 SER A CA 1
ATOM 634 C C . SER A 1 81 ? -13.505 1.715 -12.636 1.00 83.81 81 SER A C 1
ATOM 636 O O . SER A 1 81 ? -13.115 1.896 -13.786 1.00 83.81 81 SER A O 1
ATOM 638 N N . MET A 1 82 ? -12.881 0.893 -11.790 1.00 88.94 82 MET A N 1
ATOM 639 C CA . MET A 1 82 ? -11.678 0.145 -12.138 1.00 88.94 82 MET A CA 1
ATOM 640 C C . MET A 1 82 ? -12.021 -1.213 -12.751 1.00 88.94 82 MET A C 1
ATOM 642 O O . MET A 1 82 ? -12.882 -1.950 -12.268 1.00 88.94 82 MET A O 1
ATOM 646 N N . ARG A 1 83 ? -11.278 -1.592 -13.788 1.00 93.31 83 ARG A N 1
ATOM 647 C CA . ARG A 1 83 ? -11.216 -2.960 -14.289 1.00 93.31 83 ARG A CA 1
ATOM 648 C C . ARG A 1 83 ? -10.213 -3.746 -13.455 1.00 93.31 83 ARG A C 1
ATOM 650 O O . ARG A 1 83 ? -9.006 -3.517 -13.531 1.00 93.31 83 ARG A O 1
ATOM 657 N N . THR A 1 84 ? -10.722 -4.718 -12.714 1.00 93.00 84 THR A N 1
ATOM 658 C CA . THR A 1 84 ? -9.901 -5.616 -11.901 1.00 93.00 84 THR A CA 1
ATOM 659 C C . THR A 1 84 ? -9.519 -6.863 -12.687 1.00 93.00 84 THR A C 1
ATOM 661 O O . THR A 1 84 ? -10.385 -7.626 -13.116 1.00 93.00 84 THR A O 1
ATOM 664 N N . GLN A 1 85 ? -8.218 -7.094 -12.843 1.00 93.69 85 GLN A N 1
ATOM 665 C CA . GLN A 1 85 ? -7.665 -8.338 -13.370 1.00 93.69 85 GLN A CA 1
ATOM 666 C C . GLN A 1 85 ? -7.387 -9.335 -12.238 1.00 93.69 85 GLN A C 1
ATOM 668 O O . GLN A 1 85 ? -7.152 -8.956 -11.085 1.00 93.69 85 GLN A O 1
ATOM 673 N N . GLN A 1 86 ? -7.432 -10.622 -12.579 1.00 91.81 86 GLN A N 1
ATOM 674 C CA . GLN A 1 86 ? -7.154 -11.710 -11.643 1.00 91.81 86 GLN A CA 1
ATOM 675 C C . GLN A 1 86 ? -5.668 -11.761 -11.263 1.00 91.81 86 GLN A C 1
ATOM 677 O O . GLN A 1 86 ? -4.829 -11.327 -12.054 1.00 91.81 86 GLN A O 1
ATOM 682 N N . PRO A 1 87 ? -5.340 -12.285 -10.069 1.00 88.12 87 PRO A N 1
ATOM 683 C CA . PRO A 1 87 ? -3.959 -12.395 -9.632 1.00 88.12 87 PRO A CA 1
ATOM 684 C C . PRO A 1 87 ? -3.185 -13.382 -10.503 1.00 88.12 87 PRO A C 1
ATOM 686 O O . PRO A 1 87 ? -3.665 -14.479 -10.794 1.00 88.12 87 PRO A O 1
ATOM 689 N N . THR A 1 88 ? -1.968 -12.998 -10.878 1.00 86.81 88 THR A N 1
ATOM 690 C CA . THR A 1 88 ? -0.984 -13.883 -11.506 1.00 86.81 88 THR A CA 1
ATOM 691 C C . THR A 1 88 ? 0.214 -14.059 -10.569 1.00 86.81 88 THR A C 1
ATOM 693 O O . THR A 1 88 ? 0.530 -13.135 -9.811 1.00 86.81 88 THR A O 1
ATOM 696 N N . PRO A 1 89 ? 0.878 -15.230 -10.548 1.00 82.00 89 PRO A N 1
ATOM 697 C CA . PRO A 1 89 ? 1.941 -15.514 -9.575 1.00 82.00 89 PRO A CA 1
ATOM 698 C C . PRO A 1 89 ? 3.147 -14.565 -9.634 1.00 82.00 89 PRO A C 1
ATOM 700 O O . PRO A 1 89 ? 3.854 -14.412 -8.644 1.00 82.00 89 PRO A O 1
ATOM 703 N N . ASP A 1 90 ? 3.383 -13.936 -10.781 1.00 86.81 90 ASP A N 1
ATOM 704 C CA . ASP A 1 90 ? 4.539 -13.097 -11.102 1.00 86.81 90 ASP A CA 1
ATOM 705 C C . ASP A 1 90 ? 4.336 -11.598 -10.823 1.00 86.81 90 ASP A C 1
ATOM 707 O O . ASP A 1 90 ? 5.293 -10.827 -10.885 1.00 86.81 90 ASP A O 1
ATOM 711 N N . VAL A 1 91 ? 3.115 -11.171 -10.483 1.00 91.69 91 VAL A N 1
ATOM 712 C CA . VAL A 1 91 ? 2.797 -9.746 -10.283 1.00 91.69 91 VAL A CA 1
ATOM 713 C C . VAL A 1 91 ? 2.961 -9.294 -8.839 1.00 91.69 91 VAL A C 1
ATOM 715 O O . VAL A 1 91 ? 3.336 -8.149 -8.599 1.00 91.69 91 VAL A O 1
ATOM 718 N N . GLY A 1 92 ? 2.691 -10.150 -7.857 1.00 94.44 92 GLY A N 1
ATOM 719 C CA . GLY A 1 92 ? 2.871 -9.766 -6.459 1.00 94.44 92 GLY A CA 1
ATOM 720 C C . GLY A 1 92 ? 2.097 -10.593 -5.455 1.00 94.44 92 GLY A C 1
ATOM 721 O O . GLY A 1 92 ? 1.195 -11.362 -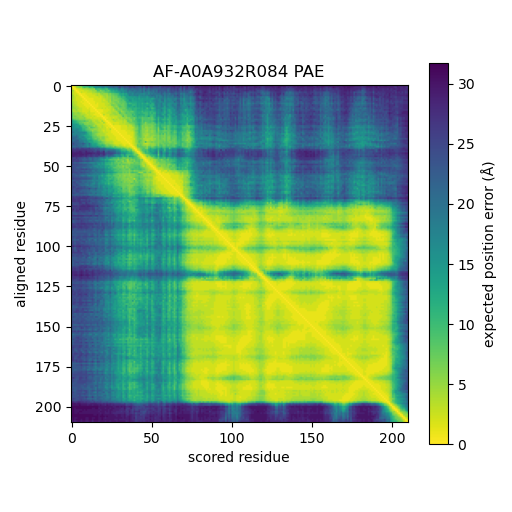5.801 1.00 94.44 92 GLY A O 1
ATOM 722 N N . TRP A 1 93 ? 2.439 -10.382 -4.190 1.00 97.25 93 TRP A N 1
ATOM 723 C CA . TRP A 1 93 ? 1.866 -11.083 -3.051 1.00 97.25 93 TRP A CA 1
ATOM 724 C C . TRP A 1 93 ? 1.695 -10.134 -1.860 1.00 97.25 93 TRP A C 1
ATOM 726 O O . TRP A 1 93 ? 2.560 -9.302 -1.583 1.00 97.25 93 TRP A O 1
ATOM 736 N N . LEU A 1 94 ? 0.568 -10.257 -1.160 1.00 97.88 94 LEU A N 1
ATOM 737 C CA . LEU A 1 94 ? 0.377 -9.734 0.189 1.00 97.88 94 LEU A CA 1
ATOM 738 C C . LEU A 1 94 ? 0.925 -10.778 1.158 1.00 97.88 94 LEU A C 1
ATOM 740 O O . LEU A 1 94 ? 0.338 -11.850 1.315 1.00 97.88 94 LEU A O 1
ATOM 744 N N . ASP A 1 95 ? 2.060 -10.466 1.773 1.00 97.50 95 ASP A N 1
ATOM 745 C CA . ASP A 1 95 ? 2.775 -11.418 2.618 1.00 97.50 95 ASP A CA 1
ATOM 746 C C . ASP A 1 95 ? 2.155 -11.456 4.009 1.00 97.50 95 ASP A C 1
ATOM 748 O O . ASP A 1 95 ? 1.847 -12.529 4.524 1.00 97.50 95 ASP A O 1
ATOM 752 N N . ASN A 1 96 ? 1.938 -10.283 4.613 1.00 96.81 96 ASN A N 1
ATOM 753 C CA . ASN A 1 96 ? 1.482 -10.212 5.992 1.00 96.81 96 ASN A CA 1
ATOM 754 C C . ASN A 1 96 ? 0.553 -9.034 6.277 1.00 96.81 96 ASN A C 1
ATOM 756 O O . ASN A 1 96 ? 0.681 -7.962 5.686 1.00 96.81 96 ASN A O 1
ATOM 760 N N . VAL A 1 97 ? -0.326 -9.231 7.263 1.00 96.69 97 VAL A N 1
ATOM 761 C CA . VAL A 1 97 ? -1.201 -8.213 7.857 1.00 96.69 97 VAL A CA 1
ATOM 762 C C . VAL A 1 97 ? -1.167 -8.387 9.373 1.00 96.69 97 VAL A C 1
ATOM 764 O O . VAL A 1 97 ? -1.451 -9.474 9.872 1.00 96.69 97 VAL A O 1
ATOM 767 N N . TYR A 1 98 ? -0.861 -7.319 10.106 1.00 92.75 98 TYR A N 1
ATOM 768 C CA . TYR A 1 98 ? -0.751 -7.339 11.563 1.00 92.75 98 TYR A CA 1
ATOM 769 C C . TYR A 1 98 ? -1.528 -6.187 12.192 1.00 92.75 98 TYR A C 1
ATOM 771 O O . TYR A 1 98 ? -1.345 -5.033 11.812 1.00 92.75 98 TYR A O 1
ATOM 779 N N . LEU A 1 99 ? -2.339 -6.480 13.207 1.00 91.75 99 LEU A N 1
ATOM 780 C CA . LEU A 1 99 ? -2.934 -5.458 14.066 1.00 91.75 99 LEU A CA 1
ATOM 781 C C . LEU A 1 99 ? -1.944 -5.085 15.180 1.00 91.75 99 LEU A C 1
ATOM 783 O O . LEU A 1 99 ? -1.513 -5.939 15.953 1.00 91.75 99 LEU A O 1
ATOM 787 N N . LYS A 1 100 ? -1.601 -3.802 15.281 1.00 89.56 100 LYS A N 1
ATOM 788 C CA . LYS A 1 100 ? -0.829 -3.208 16.378 1.00 89.56 100 LYS A CA 1
ATOM 789 C C . LYS A 1 100 ? -1.797 -2.509 17.330 1.00 89.56 100 LYS A C 1
ATOM 791 O O . LYS A 1 100 ? -1.957 -1.292 17.274 1.00 89.56 100 LYS A O 1
ATOM 796 N N . GLU A 1 101 ? -2.465 -3.282 18.190 1.00 81.8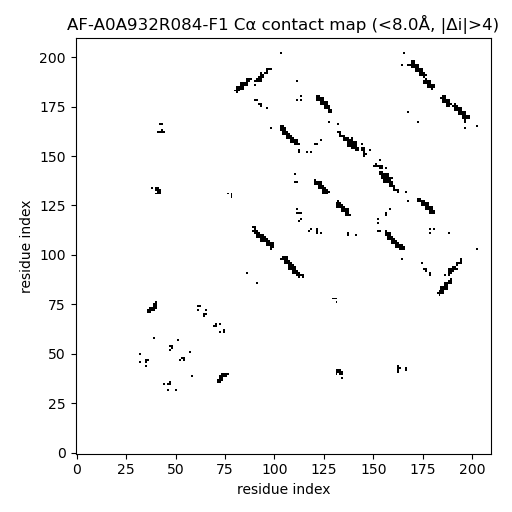1 101 GLU A N 1
ATOM 797 C CA . GLU A 1 101 ? -3.530 -2.776 19.078 1.00 81.81 101 GLU A CA 1
ATOM 798 C C . GLU A 1 101 ? -3.082 -1.579 19.930 1.00 81.81 101 GLU A C 1
ATOM 800 O O . GLU A 1 101 ? -3.790 -0.578 19.995 1.00 81.81 101 GLU A O 1
ATOM 805 N N . SER A 1 102 ? -1.877 -1.637 20.507 1.00 80.94 102 SER A N 1
ATOM 806 C CA . SER A 1 102 ? -1.313 -0.559 21.335 1.00 80.94 102 SER A CA 1
ATOM 807 C C . SER A 1 102 ? -1.093 0.755 20.582 1.00 80.94 102 SER A C 1
ATOM 809 O O . SER A 1 102 ? -0.999 1.809 21.202 1.00 80.94 102 SER A O 1
ATOM 811 N N . GLU A 1 103 ? -0.984 0.695 19.256 1.00 82.00 103 GLU A N 1
ATOM 812 C CA . GLU A 1 103 ? -0.775 1.854 18.389 1.00 82.00 103 GLU A CA 1
ATOM 813 C C . GLU A 1 103 ? -2.047 2.260 17.635 1.00 82.00 103 GLU A C 1
ATOM 815 O O . GLU A 1 103 ? -2.033 3.270 16.938 1.00 82.00 103 GLU A O 1
ATOM 820 N N . GLY A 1 104 ? -3.127 1.475 17.730 1.00 83.69 104 GLY A N 1
ATOM 821 C CA . GLY A 1 104 ? -4.366 1.718 16.988 1.00 83.69 104 GLY A CA 1
ATOM 822 C C . GLY A 1 104 ? -4.213 1.608 15.467 1.00 83.69 104 GLY A C 1
ATOM 823 O O . GLY A 1 104 ? -4.959 2.247 14.730 1.00 83.69 104 GLY A O 1
ATOM 824 N N . ASN A 1 105 ? -3.242 0.827 14.984 1.00 87.69 105 ASN A N 1
ATOM 825 C CA . ASN A 1 105 ? -2.914 0.739 13.561 1.00 87.69 105 ASN A CA 1
ATOM 826 C C . ASN A 1 105 ? -2.828 -0.706 13.070 1.00 87.69 105 ASN A C 1
ATOM 828 O O . ASN A 1 105 ? -2.549 -1.626 13.835 1.00 87.69 105 ASN A O 1
ATOM 832 N N . VAL A 1 106 ? -3.015 -0.892 11.770 1.00 91.81 106 VAL A N 1
ATOM 833 C CA . VAL A 1 106 ? -2.746 -2.134 11.047 1.00 91.81 106 VAL A CA 1
ATOM 834 C C . VAL A 1 106 ? -1.551 -1.905 10.132 1.00 91.81 106 VAL A C 1
ATOM 836 O O . VAL A 1 106 ? -1.489 -0.903 9.421 1.00 91.81 106 VAL A O 1
ATOM 839 N N . GLU A 1 107 ? -0.604 -2.837 10.153 1.00 93.94 107 GLU A N 1
ATOM 840 C CA . GLU A 1 107 ? 0.579 -2.836 9.296 1.00 93.94 107 GLU A CA 1
ATOM 841 C C . GLU A 1 107 ? 0.501 -3.993 8.308 1.00 93.94 107 GLU A C 1
ATOM 843 O O . GLU A 1 107 ? 0.195 -5.129 8.676 1.00 93.94 107 GLU A O 1
ATOM 848 N N . VAL A 1 108 ? 0.770 -3.695 7.042 1.00 96.50 108 VAL A N 1
ATOM 849 C CA . VAL A 1 108 ? 0.649 -4.646 5.937 1.00 96.50 108 VAL A CA 1
ATOM 850 C C . VAL A 1 108 ? 1.868 -4.528 5.049 1.00 96.50 108 VAL A C 1
ATOM 852 O O . VAL A 1 108 ? 2.318 -3.422 4.749 1.00 96.50 108 VAL A O 1
ATOM 855 N N . ASN A 1 109 ? 2.394 -5.661 4.604 1.00 96.94 109 ASN A N 1
ATOM 856 C CA . ASN A 1 109 ? 3.527 -5.689 3.693 1.00 96.94 109 ASN A CA 1
ATOM 857 C C . ASN A 1 109 ? 3.396 -6.790 2.645 1.00 96.94 109 ASN A C 1
ATOM 859 O O . ASN A 1 109 ? 2.575 -7.707 2.751 1.00 96.94 109 ASN A O 1
ATOM 863 N N . GLY A 1 110 ? 4.225 -6.660 1.620 1.00 97.38 110 GLY A N 1
ATOM 864 C CA . GLY A 1 110 ? 4.290 -7.607 0.529 1.00 97.38 110 GLY A CA 1
ATOM 865 C C . GLY A 1 110 ? 5.314 -7.199 -0.513 1.00 97.38 110 GLY A C 1
ATOM 866 O O . GLY A 1 110 ? 6.216 -6.390 -0.264 1.00 97.38 110 GLY A O 1
ATOM 867 N N . TRP A 1 111 ? 5.152 -7.752 -1.706 1.00 96.44 111 TRP A N 1
ATOM 868 C CA . TRP A 1 111 ? 5.898 -7.344 -2.888 1.00 96.44 111 TRP A CA 1
ATOM 869 C C . TRP A 1 111 ? 4.978 -7.232 -4.098 1.00 96.44 111 TRP A C 1
ATOM 871 O O . TRP A 1 111 ? 3.909 -7.843 -4.149 1.00 96.44 111 TRP A O 1
ATOM 881 N N . ALA A 1 112 ? 5.369 -6.398 -5.053 1.00 95.19 112 ALA A N 1
ATOM 882 C CA . ALA A 1 112 ? 4.693 -6.275 -6.329 1.00 95.19 112 ALA A CA 1
ATOM 883 C C . ALA A 1 112 ? 5.674 -5.837 -7.418 1.00 95.19 112 ALA A C 1
ATOM 885 O O . ALA A 1 112 ? 6.610 -5.074 -7.169 1.00 95.19 112 ALA A O 1
ATOM 886 N N . HIS A 1 113 ? 5.446 -6.314 -8.631 1.00 90.50 113 HIS A N 1
ATOM 887 C CA . HIS A 1 113 ? 6.226 -5.979 -9.807 1.00 90.50 113 HIS A CA 1
ATOM 888 C C . HIS A 1 113 ? 5.290 -5.686 -10.978 1.00 90.50 113 HIS A C 1
ATOM 890 O O . HIS A 1 113 ? 4.302 -6.386 -11.199 1.00 90.50 113 HIS A O 1
ATOM 896 N N . HIS A 1 114 ? 5.593 -4.628 -11.728 1.00 87.69 114 HIS A N 1
ATOM 897 C CA . HIS A 1 114 ? 4.796 -4.252 -12.884 1.00 87.69 114 HIS A CA 1
ATOM 898 C C . HIS A 1 114 ? 4.976 -5.285 -14.014 1.00 87.69 114 HIS A C 1
ATOM 900 O O . HIS A 1 114 ? 6.114 -5.489 -14.435 1.00 87.69 114 HIS A O 1
ATOM 906 N N . PRO A 1 115 ? 3.901 -5.870 -14.586 1.00 83.75 115 PRO A N 1
ATOM 907 C CA . PRO A 1 115 ? 4.001 -6.930 -15.602 1.00 83.75 115 PRO A CA 1
ATOM 908 C C . PRO A 1 115 ? 4.899 -6.577 -16.798 1.00 83.75 115 PRO A C 1
ATOM 910 O O . PRO A 1 115 ? 5.617 -7.414 -17.329 1.00 83.75 115 PRO A O 1
ATOM 913 N N . ASN A 1 116 ? 4.891 -5.306 -17.205 1.00 79.38 116 ASN A N 1
ATOM 914 C CA . ASN A 1 116 ? 5.686 -4.811 -18.336 1.00 79.38 116 ASN A CA 1
ATOM 915 C C . ASN A 1 116 ? 7.183 -4.597 -18.015 1.00 79.38 116 ASN A C 1
ATOM 917 O O . ASN A 1 116 ? 7.883 -3.978 -18.813 1.00 79.38 116 ASN A O 1
ATOM 921 N N . GLY A 1 117 ? 7.672 -5.025 -16.846 1.00 67.06 117 GLY A N 1
ATOM 922 C CA . GLY A 1 117 ? 9.083 -4.904 -16.471 1.00 67.06 117 GLY A CA 1
ATOM 923 C C . GLY A 1 117 ? 9.539 -3.480 -16.144 1.00 67.06 117 GLY A C 1
ATOM 924 O O . GLY A 1 117 ? 10.736 -3.205 -16.138 1.00 67.06 117 GLY A O 1
ATOM 925 N N . ASN A 1 118 ? 8.613 -2.550 -15.891 1.00 64.00 118 ASN A N 1
ATOM 926 C CA . ASN A 1 118 ? 8.978 -1.182 -15.536 1.00 64.00 118 ASN A CA 1
ATOM 927 C C . ASN A 1 118 ? 9.625 -1.160 -14.140 1.00 64.00 118 ASN A C 1
ATOM 929 O O . ASN A 1 118 ? 9.028 -1.616 -13.167 1.00 64.00 118 ASN A O 1
ATOM 933 N N . HIS A 1 119 ? 10.836 -0.610 -14.048 1.00 60.44 119 HIS A N 1
ATOM 934 C CA . HIS A 1 119 ? 11.598 -0.495 -12.800 1.00 60.44 119 HIS A CA 1
ATOM 935 C C . HIS A 1 119 ? 11.143 0.663 -11.903 1.00 60.44 119 HIS A C 1
ATOM 937 O O . HIS A 1 119 ? 11.669 0.830 -10.802 1.00 60.44 119 HIS A O 1
ATOM 943 N N . ASN A 1 120 ? 10.192 1.482 -12.358 1.00 65.56 120 ASN A N 1
ATOM 944 C CA . ASN A 1 120 ? 9.624 2.534 -11.530 1.00 65.56 120 ASN A CA 1
ATOM 945 C C . ASN A 1 120 ? 8.807 1.943 -10.377 1.00 65.56 120 ASN A C 1
ATOM 947 O O . ASN A 1 120 ? 8.202 0.874 -10.490 1.00 65.56 120 ASN A O 1
ATOM 951 N N . ALA A 1 121 ? 8.767 2.692 -9.274 1.00 69.62 121 ALA A N 1
ATOM 952 C CA . ALA A 1 121 ? 7.934 2.367 -8.130 1.00 69.62 121 ALA A CA 1
ATOM 953 C C . ALA A 1 121 ? 6.490 2.127 -8.596 1.00 69.62 121 ALA A C 1
ATOM 955 O O . ALA A 1 121 ? 5.863 2.998 -9.203 1.00 69.62 121 ALA A O 1
ATOM 956 N N . SER A 1 122 ? 6.000 0.918 -8.352 1.00 84.06 122 SER A N 1
ATOM 957 C CA . SER A 1 122 ? 4.646 0.508 -8.693 1.00 84.06 122 SER A CA 1
ATOM 958 C C . SER A 1 122 ? 3.724 0.846 -7.536 1.00 84.06 122 SER A C 1
ATOM 960 O O . SER A 1 122 ? 4.111 0.750 -6.372 1.00 84.06 122 SER A O 1
ATOM 962 N N . GLU A 1 123 ? 2.508 1.260 -7.845 1.00 89.62 123 GLU A N 1
ATOM 963 C CA . GLU A 1 123 ? 1.581 1.713 -6.823 1.00 89.62 123 GLU A CA 1
ATOM 964 C C . GLU A 1 123 ? 0.675 0.565 -6.368 1.00 89.62 123 GLU A C 1
ATOM 966 O O . GLU A 1 123 ? 0.114 -0.159 -7.191 1.00 89.62 123 GLU A O 1
ATOM 971 N N . VAL A 1 124 ? 0.530 0.399 -5.055 1.00 93.69 124 VAL A N 1
ATOM 972 C CA . VAL A 1 124 ? -0.253 -0.670 -4.432 1.00 93.69 124 VAL A CA 1
ATOM 973 C C . VAL A 1 124 ? -1.377 -0.070 -3.598 1.00 93.69 124 VAL A C 1
ATOM 975 O O . VAL A 1 124 ? -1.158 0.821 -2.776 1.00 93.69 124 VAL A O 1
ATOM 978 N N . LEU A 1 125 ? -2.588 -0.584 -3.791 1.00 94.19 125 LEU A N 1
ATOM 979 C CA . LEU A 1 125 ? -3.784 -0.223 -3.040 1.00 94.19 125 LEU A CA 1
ATOM 980 C C . LEU A 1 125 ? -4.148 -1.346 -2.073 1.00 94.19 125 LEU A C 1
ATOM 982 O O . LEU A 1 125 ? -4.222 -2.506 -2.476 1.00 94.19 125 LEU A O 1
ATOM 986 N N . LEU A 1 1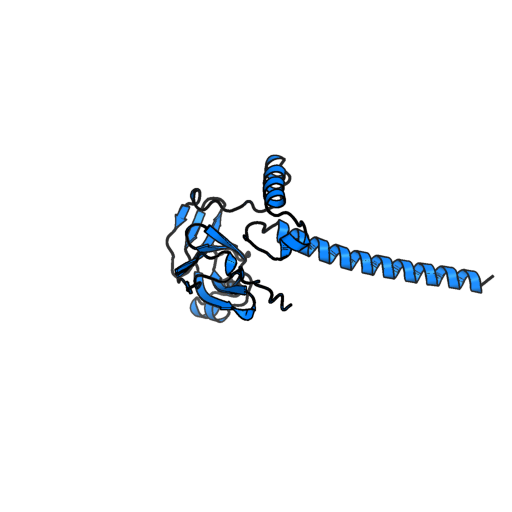26 ? -4.438 -0.995 -0.823 1.00 95.00 126 LEU A N 1
ATOM 987 C CA . LEU A 1 126 ? -5.034 -1.902 0.154 1.00 95.00 126 LEU A CA 1
ATOM 988 C C . LEU A 1 126 ? -6.532 -1.666 0.224 1.00 95.00 126 LEU A C 1
ATOM 990 O O . LEU A 1 126 ? -6.979 -0.528 0.345 1.00 95.00 126 LEU A O 1
ATOM 994 N N . VAL A 1 127 ? -7.304 -2.745 0.157 1.00 94.38 127 VAL A N 1
ATOM 995 C CA . VAL A 1 127 ? -8.762 -2.697 0.072 1.00 94.38 127 VAL A CA 1
ATOM 996 C C . VAL A 1 127 ? -9.376 -3.703 1.035 1.00 94.38 127 VAL A C 1
ATOM 998 O O . VAL A 1 127 ? -8.983 -4.872 1.059 1.00 94.38 127 VAL A O 1
ATOM 1001 N N . SER A 1 128 ? -10.392 -3.256 1.768 1.00 94.12 128 SER A N 1
ATOM 1002 C CA . SER A 1 128 ? -11.297 -4.102 2.549 1.00 94.12 128 SER A CA 1
ATOM 1003 C C . SER A 1 128 ? -12.726 -3.632 2.330 1.00 94.12 128 SER A C 1
ATOM 1005 O O . SER A 1 128 ? -12.974 -2.434 2.222 1.00 94.12 128 SER A O 1
ATOM 1007 N N . ASN A 1 129 ? -13.679 -4.562 2.250 1.00 88.00 129 ASN A N 1
ATOM 1008 C CA . ASN A 1 129 ? -15.111 -4.249 2.173 1.00 88.00 129 ASN A CA 1
ATOM 1009 C C . ASN A 1 129 ? -15.495 -3.229 1.076 1.00 88.00 129 ASN A C 1
ATOM 1011 O O . ASN A 1 129 ? -16.420 -2.439 1.258 1.00 88.00 129 ASN A O 1
ATOM 1015 N N . GLY A 1 130 ? -14.783 -3.236 -0.058 1.00 85.75 130 GLY A N 1
ATOM 1016 C CA . GLY A 1 130 ? -15.018 -2.308 -1.172 1.00 85.75 130 GLY A CA 1
ATOM 1017 C C . GLY A 1 130 ? -14.510 -0.879 -0.946 1.00 85.75 130 GLY A C 1
ATOM 1018 O O . GLY A 1 130 ? -14.837 0.002 -1.734 1.00 85.75 130 GLY A O 1
ATOM 1019 N N . GLN A 1 131 ? -13.711 -0.644 0.097 1.00 85.56 131 GLN A N 1
ATOM 1020 C CA . GLN A 1 131 ? -13.094 0.639 0.419 1.00 85.56 131 GLN A CA 1
ATOM 1021 C C . GLN A 1 131 ? -11.570 0.540 0.317 1.00 85.56 131 GLN A C 1
ATOM 1023 O O . GLN A 1 131 ? -10.969 -0.422 0.798 1.00 85.56 131 GLN A O 1
ATOM 1028 N N . VAL A 1 132 ? -10.943 1.556 -0.279 1.00 88.38 132 VAL A N 1
ATOM 1029 C CA . VAL A 1 132 ? -9.485 1.728 -0.240 1.00 88.38 132 VAL A CA 1
ATOM 1030 C C . VAL A 1 132 ? -9.089 2.206 1.154 1.00 88.38 132 VAL A C 1
ATOM 1032 O O . VAL A 1 132 ? -9.520 3.273 1.579 1.00 88.38 132 VAL A O 1
ATOM 1035 N N . LEU A 1 133 ? -8.284 1.406 1.846 1.00 87.44 133 LEU A N 1
ATOM 1036 C CA . LEU A 1 133 ? -7.760 1.689 3.182 1.00 87.44 133 LEU A CA 1
ATOM 1037 C C . LEU A 1 133 ? -6.458 2.484 3.118 1.00 87.44 133 LEU A C 1
ATOM 1039 O O . LEU A 1 133 ? -6.208 3.350 3.944 1.00 87.44 133 LEU A O 1
ATOM 1043 N N . SER A 1 134 ? -5.602 2.161 2.147 1.00 87.06 134 SER A N 1
ATOM 1044 C CA . SER A 1 134 ? -4.284 2.774 2.016 1.00 87.06 134 SER A CA 1
ATOM 1045 C C . SER A 1 134 ? -3.760 2.669 0.587 1.00 87.06 134 SER A C 1
ATOM 1047 O O . SER A 1 134 ? -4.171 1.798 -0.187 1.00 87.06 134 SER A O 1
ATOM 1049 N N . ARG A 1 135 ? -2.820 3.552 0.258 1.00 87.25 135 ARG A N 1
ATOM 1050 C CA . ARG A 1 135 ? -2.062 3.578 -0.991 1.00 87.25 135 ARG A CA 1
ATOM 1051 C C . ARG A 1 135 ? -0.581 3.673 -0.647 1.00 87.25 135 ARG A C 1
ATOM 1053 O O . ARG A 1 135 ? -0.180 4.557 0.102 1.00 87.25 135 ARG A O 1
ATOM 1060 N N . THR A 1 136 ? 0.231 2.806 -1.234 1.00 87.69 136 THR A N 1
ATOM 1061 C CA . THR A 1 136 ? 1.685 2.804 -1.053 1.00 87.69 136 THR A CA 1
ATOM 1062 C C . THR A 1 136 ? 2.398 2.590 -2.384 1.00 87.69 136 THR A C 1
ATOM 1064 O O . THR A 1 136 ? 1.762 2.316 -3.399 1.00 87.69 136 THR A O 1
ATOM 1067 N N . ASN A 1 137 ? 3.718 2.729 -2.385 1.00 88.94 137 ASN A N 1
ATOM 1068 C CA . ASN A 1 137 ? 4.558 2.439 -3.538 1.00 88.94 137 ASN A CA 1
ATOM 1069 C C . ASN A 1 137 ? 5.530 1.305 -3.203 1.00 88.94 137 ASN A C 1
ATOM 1071 O O . ASN A 1 137 ? 5.929 1.133 -2.048 1.00 88.94 137 ASN A O 1
ATOM 1075 N N . THR A 1 138 ? 5.950 0.567 -4.224 1.00 90.00 138 THR A N 1
ATOM 1076 C CA . THR A 1 138 ? 7.103 -0.327 -4.116 1.00 90.00 138 THR A CA 1
ATOM 1077 C C . THR A 1 138 ? 8.404 0.468 -3.997 1.00 90.00 138 THR A C 1
ATOM 1079 O O . THR A 1 138 ? 8.454 1.675 -4.250 1.00 90.00 138 THR A O 1
ATOM 1082 N N . GLY A 1 139 ? 9.468 -0.207 -3.579 1.00 89.56 139 GLY A N 1
ATOM 1083 C CA . GLY A 1 139 ? 10.797 0.382 -3.422 1.00 89.56 139 GLY A CA 1
ATOM 1084 C C . GLY A 1 139 ? 11.608 -0.214 -2.274 1.00 89.56 139 GLY A C 1
ATOM 1085 O O . GLY A 1 139 ? 12.787 0.109 -2.133 1.00 89.56 139 GLY A O 1
ATOM 1086 N N . LEU A 1 140 ? 11.000 -1.069 -1.446 1.00 90.06 140 LEU A N 1
ATOM 1087 C CA . LEU A 1 140 ? 11.691 -1.780 -0.374 1.00 90.06 140 LEU A CA 1
ATOM 1088 C C . LEU A 1 140 ? 12.439 -2.997 -0.923 1.00 90.06 140 LEU A C 1
ATOM 1090 O O . LEU A 1 140 ? 12.037 -3.598 -1.923 1.00 90.06 140 LEU A O 1
ATOM 1094 N N . ASP A 1 141 ? 13.527 -3.357 -0.246 1.00 94.88 141 ASP A N 1
ATOM 1095 C CA . ASP A 1 141 ? 14.394 -4.456 -0.658 1.00 94.88 141 ASP A CA 1
ATOM 1096 C C . ASP A 1 141 ? 13.727 -5.826 -0.500 1.00 94.88 141 ASP A C 1
ATOM 1098 O O . ASP A 1 141 ? 13.208 -6.158 0.566 1.00 94.88 141 ASP A O 1
ATOM 1102 N N . ARG A 1 142 ? 13.782 -6.626 -1.570 1.00 95.81 142 ARG A N 1
ATOM 1103 C CA . ARG A 1 142 ? 13.313 -8.018 -1.647 1.00 95.81 142 ARG A CA 1
ATOM 1104 C C . ARG A 1 142 ? 14.289 -8.903 -2.433 1.00 95.81 142 ARG A C 1
ATOM 1106 O O . ARG A 1 142 ? 13.963 -9.384 -3.523 1.00 95.81 142 ARG A O 1
ATOM 1113 N N . PRO A 1 143 ? 15.515 -9.116 -1.914 1.00 96.44 143 PRO A N 1
ATOM 1114 C CA . PRO A 1 143 ? 16.486 -10.009 -2.547 1.00 96.44 143 PRO A CA 1
ATOM 1115 C C . PRO A 1 143 ? 15.987 -11.456 -2.613 1.00 96.44 143 PRO A C 1
ATOM 1117 O O . PRO A 1 143 ? 16.306 -12.171 -3.555 1.00 96.44 143 PRO A O 1
ATOM 1120 N N . ASP A 1 144 ? 15.163 -11.875 -1.653 1.00 97.00 144 ASP A N 1
ATOM 1121 C CA . ASP A 1 144 ? 14.489 -13.172 -1.646 1.00 97.00 144 ASP A CA 1
ATOM 1122 C C . ASP A 1 144 ? 13.602 -13.362 -2.887 1.00 97.00 144 ASP A C 1
ATOM 1124 O O . ASP A 1 144 ? 13.723 -14.372 -3.579 1.00 97.00 144 ASP A O 1
ATOM 1128 N N . VAL A 1 145 ? 12.785 -12.364 -3.232 1.00 95.06 145 VAL A N 1
ATOM 1129 C CA . VAL A 1 145 ? 11.907 -12.408 -4.413 1.00 95.06 145 VAL A C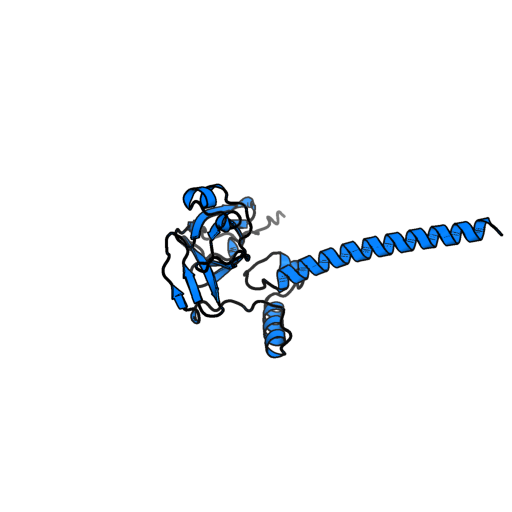A 1
ATOM 1130 C C . VAL A 1 145 ? 12.731 -12.370 -5.696 1.00 95.06 145 VAL A C 1
ATOM 1132 O O . VAL A 1 145 ? 12.514 -13.180 -6.595 1.00 95.06 145 VAL A O 1
ATOM 1135 N N . ALA A 1 146 ? 13.723 -11.477 -5.769 1.00 94.19 146 ALA A N 1
ATOM 1136 C CA . ALA A 1 146 ? 14.618 -11.394 -6.921 1.00 94.19 146 ALA A CA 1
ATOM 1137 C C . ALA A 1 146 ? 15.345 -12.715 -7.201 1.00 94.19 146 ALA A C 1
ATOM 1139 O O . ALA A 1 146 ? 15.493 -13.091 -8.363 1.00 94.19 146 ALA A O 1
ATOM 1140 N N . ASN A 1 147 ? 15.741 -13.442 -6.154 1.00 96.25 147 ASN A N 1
ATOM 1141 C CA . ASN A 1 147 ? 16.368 -14.753 -6.284 1.00 96.25 147 ASN A CA 1
ATOM 1142 C C . ASN A 1 147 ? 15.381 -15.820 -6.778 1.00 96.25 147 ASN A C 1
ATOM 1144 O O . ASN A 1 147 ? 15.718 -16.567 -7.694 1.00 96.25 147 ASN A O 1
ATOM 1148 N N . VAL A 1 148 ? 14.159 -15.871 -6.230 1.00 95.56 148 VAL A N 1
ATOM 1149 C CA . VAL A 1 148 ? 13.119 -16.833 -6.655 1.00 95.56 148 VAL A CA 1
ATOM 1150 C C . VAL A 1 148 ? 12.786 -16.679 -8.140 1.00 95.56 148 VAL A C 1
ATOM 1152 O O . VAL A 1 148 ? 12.688 -17.675 -8.852 1.00 95.56 148 VAL A O 1
ATOM 1155 N N . PHE A 1 149 ? 12.671 -15.441 -8.624 1.00 92.00 149 PHE A N 1
ATOM 1156 C CA . PHE A 1 149 ? 12.398 -15.157 -10.036 1.00 92.00 149 PHE A CA 1
ATOM 1157 C C . PHE A 1 149 ? 13.660 -15.049 -10.902 1.00 92.00 149 PHE A C 1
ATOM 1159 O O . PHE A 1 149 ? 13.549 -14.846 -12.109 1.00 92.00 149 PHE A O 1
ATOM 1166 N N . SER A 1 150 ? 14.856 -15.172 -10.310 1.00 94.06 150 SER A N 1
ATOM 1167 C CA . SER A 1 150 ? 16.146 -14.952 -10.985 1.00 94.06 150 SER A CA 1
ATOM 1168 C C . SER A 1 150 ? 16.183 -13.644 -11.793 1.00 94.06 150 SER A C 1
ATOM 1170 O O . SER A 1 150 ? 16.711 -13.591 -12.903 1.00 94.06 150 SER A O 1
ATOM 1172 N N . ASN A 1 151 ? 15.588 -12.580 -11.246 1.00 90.44 151 ASN A N 1
ATOM 1173 C CA . ASN A 1 151 ? 15.397 -11.309 -11.936 1.00 90.44 151 ASN A CA 1
ATOM 1174 C C . ASN A 1 151 ? 15.639 -10.121 -10.993 1.00 90.44 151 ASN A C 1
ATOM 1176 O O . ASN A 1 151 ? 14.893 -9.879 -10.043 1.00 90.44 151 ASN A O 1
ATOM 1180 N N . THR A 1 152 ? 16.668 -9.329 -11.296 1.00 90.69 152 THR A N 1
ATOM 1181 C CA . THR A 1 152 ? 17.076 -8.167 -10.493 1.00 90.69 152 THR A CA 1
ATOM 1182 C C . THR A 1 152 ? 16.049 -7.036 -10.493 1.00 90.69 152 THR A C 1
ATOM 1184 O O . THR A 1 152 ? 16.052 -6.217 -9.574 1.00 90.69 152 THR A O 1
ATOM 1187 N N . ALA A 1 153 ? 15.116 -7.011 -11.449 1.00 87.19 153 ALA A N 1
ATOM 1188 C CA . ALA A 1 153 ? 14.0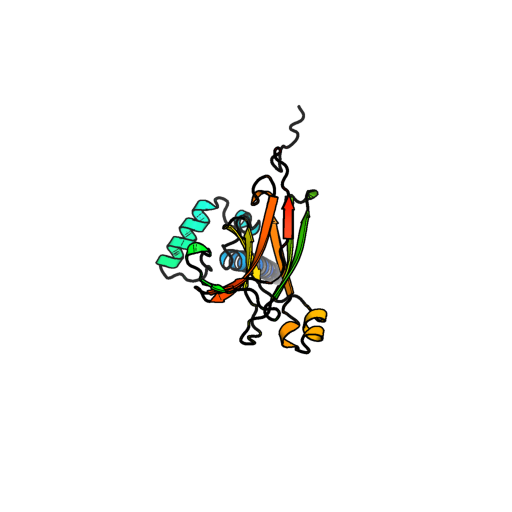08 -6.058 -11.467 1.00 87.19 153 ALA A CA 1
ATOM 1189 C C . ALA A 1 153 ? 13.117 -6.156 -10.214 1.00 87.19 153 ALA A C 1
ATOM 1191 O O . ALA A 1 153 ? 12.462 -5.183 -9.842 1.00 87.19 153 ALA A O 1
ATOM 1192 N N . PHE A 1 154 ? 13.125 -7.308 -9.536 1.00 91.56 154 PHE A N 1
ATOM 1193 C CA . PHE A 1 154 ? 12.351 -7.553 -8.323 1.00 91.56 154 PHE A CA 1
ATOM 1194 C C . PHE A 1 154 ? 13.074 -7.110 -7.043 1.00 91.56 154 PHE A C 1
ATOM 1196 O O . PHE A 1 154 ? 12.463 -7.136 -5.977 1.00 91.56 154 PHE A O 1
ATOM 1203 N N . LEU A 1 155 ? 14.332 -6.651 -7.110 1.00 92.25 155 LEU A N 1
ATOM 1204 C CA . LEU A 1 155 ? 15.094 -6.249 -5.918 1.00 92.25 155 LEU A CA 1
ATOM 1205 C C . LEU A 1 155 ? 14.393 -5.156 -5.110 1.00 92.25 155 LEU A C 1
ATOM 1207 O O . LEU A 1 155 ? 14.466 -5.172 -3.890 1.00 92.25 155 LEU A O 1
ATOM 1211 N N . LYS A 1 156 ? 13.697 -4.236 -5.783 1.00 92.00 156 LYS A N 1
ATOM 1212 C CA . LYS A 1 156 ? 12.960 -3.124 -5.166 1.00 92.00 156 LYS A CA 1
ATOM 1213 C C . LYS A 1 156 ? 11.438 -3.313 -5.236 1.00 92.00 156 LYS A C 1
ATOM 1215 O O . LYS A 1 156 ? 10.686 -2.345 -5.226 1.00 92.00 156 LYS A O 1
ATOM 1220 N N . SER A 1 157 ? 10.976 -4.561 -5.333 1.00 94.31 157 SER A N 1
ATOM 1221 C CA . SER A 1 157 ? 9.546 -4.898 -5.434 1.00 94.31 157 SER A CA 1
ATOM 1222 C C . SER A 1 157 ? 8.793 -4.804 -4.106 1.00 94.31 157 SER A C 1
ATOM 1224 O O . SER A 1 157 ? 7.562 -4.815 -4.098 1.00 94.31 157 SER A O 1
ATOM 1226 N N . GLY A 1 158 ? 9.497 -4.710 -2.976 1.00 95.75 158 GLY A N 1
ATOM 1227 C CA . GLY A 1 158 ? 8.874 -4.688 -1.660 1.00 95.75 158 GLY A CA 1
ATOM 1228 C C . GLY A 1 158 ? 8.061 -3.423 -1.421 1.00 95.75 158 GLY A C 1
ATOM 1229 O O . GLY A 1 158 ? 8.438 -2.332 -1.854 1.00 95.75 158 GLY A O 1
ATOM 1230 N N . TRP A 1 159 ? 6.972 -3.565 -0.677 1.00 95.44 159 TRP A N 1
ATOM 1231 C CA . TRP A 1 159 ? 6.138 -2.459 -0.223 1.00 95.44 159 TRP A CA 1
ATOM 1232 C C . TRP A 1 159 ? 5.662 -2.700 1.212 1.00 95.44 159 TRP A C 1
ATOM 1234 O O . TRP A 1 159 ? 5.591 -3.830 1.697 1.00 95.44 159 TRP A O 1
ATOM 1244 N N . SER A 1 160 ? 5.345 -1.608 1.902 1.00 93.81 160 SER A N 1
ATOM 1245 C CA . SER A 1 160 ? 4.754 -1.616 3.238 1.00 93.81 160 SER A CA 1
ATOM 1246 C C . SER A 1 160 ? 3.761 -0.467 3.353 1.00 93.81 160 SER A C 1
ATOM 1248 O O . SER A 1 160 ? 3.926 0.575 2.711 1.00 93.81 160 SER A O 1
ATOM 1250 N N . ALA A 1 161 ? 2.713 -0.669 4.138 1.00 90.00 161 ALA A N 1
ATOM 1251 C CA . ALA A 1 161 ? 1.678 0.314 4.390 1.00 90.00 161 ALA A CA 1
ATOM 1252 C C . ALA A 1 161 ? 1.163 0.198 5.826 1.00 90.00 161 ALA A C 1
ATOM 1254 O O . ALA A 1 161 ? 1.200 -0.868 6.447 1.00 90.00 161 ALA A O 1
ATOM 1255 N N . LYS A 1 162 ? 0.651 1.320 6.329 1.00 89.75 162 LYS A N 1
ATOM 1256 C CA . LYS A 1 162 ? 0.047 1.450 7.651 1.00 89.75 162 LYS A CA 1
ATOM 1257 C C . LYS A 1 162 ? -1.239 2.256 7.521 1.00 89.75 162 LYS A C 1
ATOM 1259 O O . LYS A 1 162 ? -1.252 3.247 6.797 1.00 89.75 162 LYS A O 1
ATOM 1264 N N . PHE A 1 163 ? -2.297 1.823 8.193 1.00 84.19 163 PHE A N 1
ATOM 1265 C CA . PHE A 1 163 ? -3.578 2.535 8.276 1.00 84.19 163 PHE A CA 1
ATOM 1266 C C . PHE A 1 163 ? -4.200 2.316 9.658 1.00 84.19 163 PHE A C 1
ATOM 1268 O O . PHE A 1 163 ? -3.781 1.406 10.382 1.00 84.19 163 PHE A O 1
ATOM 1275 N N . LYS A 1 164 ? -5.167 3.144 10.059 1.00 84.69 164 LYS A N 1
ATOM 1276 C CA . LYS A 1 164 ? -5.743 3.045 11.404 1.00 84.69 164 LYS A CA 1
ATOM 1277 C C . LYS A 1 164 ? -6.685 1.850 11.487 1.00 84.69 164 LYS A C 1
ATOM 1279 O O . LYS A 1 164 ? -7.450 1.565 10.569 1.00 84.69 164 LYS A O 1
ATOM 1284 N N . SER A 1 165 ? -6.696 1.161 12.623 1.00 87.75 165 SER A N 1
ATOM 1285 C CA . SER A 1 165 ? -7.661 0.075 12.838 1.00 87.75 165 SER A CA 1
ATOM 1286 C C . SER A 1 165 ? -9.110 0.576 12.883 1.00 87.75 165 SER A C 1
ATOM 1288 O O . SER A 1 165 ? -10.023 -0.203 12.627 1.00 87.75 165 SER A O 1
ATOM 1290 N N . SER A 1 166 ? -9.325 1.872 13.141 1.00 85.88 166 SER A N 1
ATOM 1291 C CA . SER A 1 166 ? -10.638 2.527 13.086 1.00 85.88 166 SER A CA 1
ATOM 1292 C C . SER A 1 166 ? -11.231 2.646 11.680 1.00 85.88 166 SER A C 1
ATOM 1294 O O . SER A 1 166 ? -12.426 2.896 11.566 1.00 85.88 166 SER A O 1
ATOM 1296 N N . ASP A 1 167 ? -10.433 2.467 10.621 1.00 83.44 167 ASP A N 1
ATOM 1297 C CA . ASP A 1 167 ? -10.931 2.438 9.236 1.00 83.44 167 ASP A CA 1
ATOM 1298 C C . ASP A 1 167 ? -11.595 1.098 8.880 1.00 83.44 167 ASP A C 1
ATOM 1300 O O . ASP A 1 167 ? -12.232 0.956 7.835 1.00 83.44 167 ASP A O 1
ATOM 1304 N N . LEU A 1 168 ? -11.437 0.092 9.742 1.00 88.56 168 LEU A N 1
ATOM 1305 C CA . LEU A 1 168 ? -12.052 -1.215 9.594 1.00 88.56 168 LEU A CA 1
ATOM 1306 C C . LEU A 1 168 ? -13.415 -1.250 10.288 1.00 88.56 168 LEU A C 1
ATOM 1308 O O . LEU A 1 168 ? -13.643 -0.608 11.312 1.00 88.56 168 LEU A O 1
ATOM 1312 N N . LYS A 1 169 ? -14.333 -2.044 9.734 1.00 89.00 169 LYS A N 1
ATOM 1313 C CA . LYS A 1 169 ? -15.639 -2.271 10.361 1.00 89.00 169 LYS A CA 1
ATOM 1314 C C . LYS A 1 169 ? -15.468 -3.172 11.578 1.00 89.00 169 LYS A C 1
ATOM 1316 O O . LYS A 1 169 ? -14.537 -3.970 11.628 1.00 89.00 169 LYS A O 1
ATOM 1321 N N . SER A 1 170 ? -16.395 -3.112 12.524 1.00 90.00 170 SER A N 1
ATOM 1322 C CA . SER A 1 170 ? -16.495 -4.162 13.533 1.00 90.00 170 SER A CA 1
ATOM 1323 C C . SER A 1 170 ? -16.652 -5.546 12.896 1.00 90.00 170 SER A C 1
ATOM 1325 O O . SER A 1 170 ? -17.275 -5.693 11.842 1.00 90.00 170 SER A O 1
ATOM 1327 N N . GLY A 1 171 ? -16.110 -6.561 13.560 1.00 91.19 171 GLY A N 1
ATOM 1328 C CA . GLY A 1 171 ? -16.104 -7.939 13.094 1.00 91.19 171 GLY A CA 1
ATOM 1329 C C . GLY A 1 171 ? -14.943 -8.250 12.149 1.00 91.19 171 GLY A C 1
ATOM 1330 O O . GLY A 1 171 ? -13.858 -7.666 12.228 1.00 91.19 171 GLY A O 1
ATOM 1331 N N . GLU A 1 172 ? -15.156 -9.231 11.277 1.00 93.94 172 GLU A N 1
ATOM 1332 C CA . GLU A 1 172 ? -14.139 -9.715 10.347 1.00 93.94 172 GLU A CA 1
ATOM 1333 C C . GLU A 1 172 ? -13.936 -8.751 9.167 1.00 93.94 172 GLU A C 1
ATOM 1335 O O . GLU A 1 172 ? -14.879 -8.356 8.484 1.00 93.94 172 GLU A O 1
ATOM 1340 N N . ASN A 1 173 ? -12.678 -8.408 8.891 1.00 95.00 173 ASN A N 1
ATOM 1341 C CA . ASN A 1 173 ? -12.267 -7.609 7.743 1.00 95.00 173 ASN A CA 1
ATOM 1342 C C . ASN A 1 173 ? -11.235 -8.378 6.925 1.00 95.00 173 ASN A C 1
ATOM 1344 O O . ASN A 1 173 ? -10.151 -8.693 7.419 1.00 95.00 173 ASN A O 1
ATOM 1348 N N . VAL A 1 174 ? -11.551 -8.626 5.656 1.00 97.25 174 VAL A N 1
ATOM 1349 C CA . VAL A 1 174 ? -10.627 -9.251 4.707 1.00 97.25 174 VAL A CA 1
ATOM 1350 C C . VAL A 1 174 ? -9.892 -8.161 3.938 1.00 97.25 174 VAL A C 1
ATOM 1352 O O . VAL A 1 174 ? -10.494 -7.395 3.188 1.00 97.25 174 VAL A O 1
ATOM 1355 N N . ILE A 1 175 ? -8.576 -8.125 4.101 1.00 97.56 175 ILE A N 1
ATOM 1356 C CA . ILE A 1 175 ? -7.682 -7.176 3.451 1.00 97.56 175 ILE A CA 1
ATOM 1357 C C . ILE A 1 175 ? -7.072 -7.835 2.219 1.00 97.56 175 ILE A C 1
ATOM 1359 O O . ILE A 1 175 ? -6.494 -8.924 2.274 1.00 97.56 175 ILE A O 1
ATOM 1363 N N . THR A 1 176 ? -7.199 -7.141 1.095 1.00 97.56 176 THR A N 1
ATOM 1364 C CA . THR A 1 176 ? -6.638 -7.524 -0.201 1.00 97.56 176 THR A CA 1
ATOM 1365 C C . THR A 1 176 ? -5.788 -6.389 -0.746 1.00 97.56 176 THR A C 1
ATOM 1367 O O . THR A 1 176 ? -6.076 -5.221 -0.486 1.00 97.56 176 THR A O 1
ATOM 1370 N N . ALA A 1 177 ? -4.742 -6.730 -1.493 1.00 97.19 177 ALA A N 1
ATOM 1371 C CA . ALA A 1 177 ? -3.882 -5.758 -2.151 1.00 97.19 177 ALA A CA 1
ATOM 1372 C C . ALA A 1 177 ? -4.081 -5.801 -3.669 1.00 97.19 177 ALA A C 1
ATOM 1374 O O . ALA A 1 177 ? -4.400 -6.850 -4.233 1.00 97.19 177 ALA A O 1
ATOM 1375 N N . TYR A 1 178 ? -3.878 -4.663 -4.325 1.00 96.19 178 TYR A N 1
ATOM 1376 C CA . TYR A 1 178 ? -3.960 -4.532 -5.774 1.00 96.19 178 TYR A CA 1
ATOM 1377 C C . TYR A 1 178 ? -2.826 -3.665 -6.301 1.00 96.19 178 TYR A C 1
ATOM 1379 O O . TYR A 1 178 ? -2.542 -2.620 -5.725 1.00 96.19 178 TYR A O 1
ATOM 1387 N N . LEU A 1 179 ? -2.226 -4.069 -7.414 1.00 94.44 179 LEU A N 1
ATOM 1388 C CA . LEU A 1 179 ? -1.294 -3.257 -8.183 1.00 94.44 179 LEU A CA 1
ATOM 1389 C C . LEU A 1 179 ? -2.072 -2.351 -9.138 1.00 94.44 179 LEU A C 1
ATOM 1391 O O . LEU A 1 179 ? -2.881 -2.844 -9.926 1.00 94.44 179 LEU A O 1
ATOM 1395 N N . LEU A 1 180 ? -1.822 -1.047 -9.094 1.00 91.00 180 LEU A N 1
ATOM 1396 C CA . LEU A 1 180 ? -2.368 -0.109 -10.067 1.00 91.00 180 LEU A CA 1
ATOM 1397 C C . LEU A 1 180 ? -1.492 -0.116 -11.327 1.00 91.00 180 LEU A C 1
ATOM 1399 O O . LEU A 1 180 ? -0.289 0.126 -11.243 1.00 91.00 180 LEU A O 1
ATOM 1403 N N . ILE A 1 181 ? -2.098 -0.399 -12.480 1.00 88.31 181 ILE A N 1
ATOM 1404 C CA . ILE A 1 181 ? -1.406 -0.427 -13.779 1.00 88.31 181 ILE A CA 1
ATOM 1405 C C . ILE A 1 181 ? -1.557 0.917 -14.486 1.00 88.31 181 ILE A C 1
ATOM 1407 O O . ILE A 1 181 ? -0.588 1.488 -14.978 1.00 88.31 181 ILE A O 1
ATOM 1411 N N . ASP A 1 182 ? -2.781 1.436 -14.499 1.00 84.19 182 ASP A N 1
ATOM 1412 C CA . ASP A 1 182 ? -3.136 2.729 -15.069 1.00 84.19 182 ASP A CA 1
ATOM 1413 C C . ASP A 1 182 ? -4.376 3.295 -14.352 1.00 84.19 182 ASP A C 1
ATOM 1415 O O . ASP A 1 182 ? -4.828 2.753 -13.344 1.00 84.19 182 ASP A O 1
ATOM 1419 N N . GLU A 1 183 ? -4.934 4.403 -14.845 1.00 79.12 183 GLU A N 1
ATOM 1420 C CA . GLU A 1 183 ? -6.085 5.071 -14.218 1.00 79.12 183 GLU A CA 1
ATOM 1421 C C . GLU A 1 183 ? -7.380 4.239 -14.199 1.00 79.12 183 GLU A C 1
ATOM 1423 O O . GLU A 1 183 ? -8.321 4.602 -13.493 1.00 79.12 183 GLU A O 1
ATOM 1428 N N . GLN A 1 184 ? -7.457 3.162 -14.984 1.00 85.56 184 GLN A N 1
ATOM 1429 C CA . GLN A 1 184 ? -8.660 2.348 -15.171 1.00 85.56 184 GLN A CA 1
ATOM 1430 C C . GLN A 1 184 ? -8.424 0.861 -14.901 1.00 85.56 184 GLN A C 1
ATOM 1432 O O . GLN A 1 184 ? -9.391 0.101 -14.865 1.00 85.56 184 GLN A O 1
ATOM 1437 N N . THR A 1 185 ? -7.179 0.427 -14.714 1.00 90.69 185 THR A N 1
ATOM 1438 C CA . THR A 1 185 ? -6.819 -0.987 -14.607 1.00 90.69 185 THR A CA 1
ATOM 1439 C C . THR A 1 185 ? -6.004 -1.261 -13.353 1.00 90.69 185 THR A C 1
ATOM 1441 O O . THR A 1 185 ? -4.986 -0.621 -13.082 1.00 90.69 185 THR A O 1
ATOM 1444 N N . MET A 1 186 ? -6.417 -2.294 -12.624 1.00 93.44 186 MET A N 1
ATOM 1445 C CA . MET A 1 186 ? -5.705 -2.811 -11.460 1.00 93.44 186 MET A CA 1
ATOM 1446 C C . MET A 1 186 ? -5.628 -4.335 -11.504 1.00 93.44 186 MET A C 1
ATOM 1448 O O . MET A 1 186 ? -6.551 -5.001 -11.973 1.00 93.44 186 MET A O 1
ATOM 1452 N N . ILE A 1 187 ? -4.539 -4.898 -10.993 1.00 94.81 187 ILE A N 1
ATOM 1453 C CA . ILE A 1 187 ? -4.347 -6.346 -10.871 1.00 94.81 187 ILE A CA 1
ATOM 1454 C C . ILE A 1 187 ? -4.420 -6.702 -9.396 1.00 94.81 187 ILE A C 1
ATOM 1456 O O . ILE A 1 187 ? -3.718 -6.116 -8.575 1.00 94.81 187 ILE A O 1
ATOM 1460 N N . LYS A 1 188 ? -5.274 -7.659 -9.037 1.00 95.94 188 LYS A N 1
ATOM 1461 C CA . LYS A 1 188 ? -5.298 -8.184 -7.671 1.00 95.94 188 LYS A CA 1
ATOM 1462 C C . LYS A 1 188 ? -3.968 -8.873 -7.367 1.00 95.94 188 LYS A C 1
ATOM 1464 O O . LYS A 1 188 ? -3.506 -9.668 -8.172 1.00 95.94 188 LYS A O 1
ATOM 1469 N N . LEU A 1 189 ? -3.364 -8.597 -6.217 1.00 97.00 189 LEU A N 1
ATOM 1470 C CA . LEU A 1 189 ? -2.195 -9.349 -5.766 1.00 97.00 189 LEU A CA 1
ATOM 1471 C C . LEU A 1 189 ? -2.625 -10.691 -5.173 1.00 97.00 189 LEU A C 1
ATOM 1473 O O . LEU A 1 189 ? -3.756 -10.859 -4.706 1.00 97.00 189 LEU A O 1
ATOM 1477 N N . ASN A 1 190 ? -1.712 -11.654 -5.179 1.00 97.00 190 ASN A N 1
ATOM 1478 C CA . ASN A 1 190 ? -1.931 -12.917 -4.490 1.00 97.00 190 ASN A CA 1
ATOM 1479 C C . ASN A 1 190 ? -1.949 -12.716 -2.968 1.00 97.00 190 ASN A C 1
ATOM 1481 O O . ASN A 1 190 ? -1.467 -11.711 -2.446 1.00 97.00 190 ASN A O 1
ATOM 1485 N N . GLY A 1 191 ? -2.490 -13.698 -2.249 1.00 95.88 191 GLY A N 1
ATOM 1486 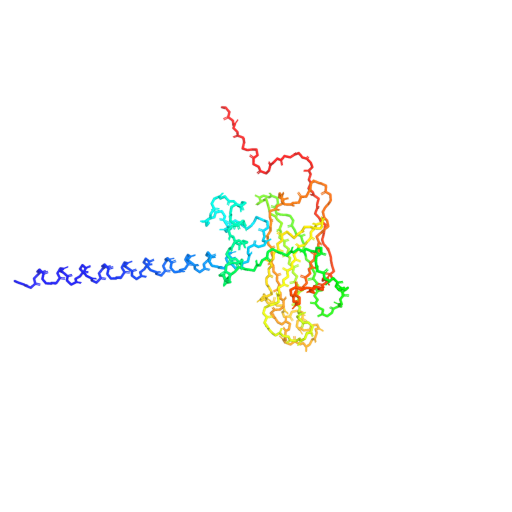C CA . GLY A 1 191 ? -2.636 -13.621 -0.799 1.00 95.88 191 GLY A CA 1
ATOM 1487 C C . GLY A 1 191 ? -3.786 -12.714 -0.342 1.00 95.88 191 GLY A C 1
ATOM 1488 O O . GLY A 1 191 ? -4.421 -11.990 -1.111 1.00 95.88 191 GLY A O 1
ATOM 1489 N N . LYS A 1 192 ? -4.102 -12.820 0.945 1.00 96.25 192 LYS A N 1
ATOM 1490 C CA . LYS A 1 192 ? -5.053 -11.973 1.673 1.00 96.25 192 LYS A CA 1
ATOM 1491 C C . LYS A 1 192 ? -4.726 -12.061 3.158 1.00 96.25 192 LYS A C 1
ATOM 1493 O O . LYS A 1 192 ? -4.210 -13.084 3.601 1.00 96.25 192 LYS A O 1
ATOM 1498 N N . GLY A 1 193 ? -5.074 -11.033 3.918 1.00 95.50 193 GLY A N 1
ATOM 1499 C CA . GLY A 1 193 ? -5.048 -11.092 5.378 1.00 95.50 193 GLY A CA 1
ATOM 1500 C C . GLY A 1 193 ? -6.435 -10.866 5.956 1.00 95.50 193 GLY A C 1
ATOM 1501 O O . GLY A 1 193 ? -7.287 -10.257 5.313 1.00 95.50 193 GLY A O 1
ATOM 1502 N N . THR A 1 194 ? -6.651 -11.344 7.173 1.00 95.12 194 THR A N 1
ATOM 1503 C CA . THR A 1 194 ? -7.905 -11.146 7.899 1.00 95.12 194 THR A CA 1
ATOM 1504 C C . THR A 1 194 ? -7.601 -10.501 9.243 1.00 95.12 194 THR A C 1
ATOM 1506 O O . THR A 1 194 ? -6.713 -10.958 9.959 1.00 95.12 194 THR A O 1
ATOM 1509 N N . ILE A 1 195 ? -8.343 -9.449 9.587 1.00 94.00 195 ILE A N 1
ATOM 1510 C CA . ILE A 1 195 ? -8.279 -8.781 10.891 1.00 94.00 195 ILE A CA 1
ATOM 1511 C C . ILE A 1 195 ? -9.673 -8.762 11.497 1.00 94.00 195 ILE A C 1
ATOM 1513 O O . ILE A 1 195 ? -10.648 -8.448 10.816 1.00 94.00 195 ILE A O 1
ATOM 1517 N N . TYR A 1 196 ? -9.762 -9.090 12.781 1.00 91.50 196 TYR A N 1
ATOM 1518 C CA . TYR A 1 196 ? -11.007 -9.035 13.531 1.00 91.50 196 TYR A CA 1
ATOM 1519 C C . TYR A 1 196 ? -10.998 -7.825 14.466 1.00 91.50 196 TYR A C 1
ATOM 1521 O O . TYR A 1 196 ? -10.121 -7.713 15.321 1.00 91.50 196 TYR A O 1
ATOM 1529 N N . ILE A 1 197 ? -11.979 -6.936 14.317 1.00 90.00 197 ILE A N 1
ATOM 1530 C CA . ILE A 1 197 ? -12.186 -5.788 15.203 1.00 90.00 197 ILE A CA 1
ATOM 1531 C C . ILE A 1 197 ? -13.306 -6.132 16.181 1.00 90.00 197 ILE A C 1
ATOM 1533 O O . ILE A 1 197 ? -14.425 -6.435 15.775 1.00 90.00 197 ILE A O 1
ATOM 1537 N N . LYS A 1 198 ? -13.018 -6.114 17.485 1.00 84.00 198 LYS A N 1
ATOM 1538 C CA . LYS A 1 198 ? -14.036 -6.370 18.514 1.00 84.00 198 LYS A CA 1
ATOM 1539 C C . LYS A 1 198 ? -15.027 -5.203 18.577 1.00 84.00 198 LYS A C 1
ATOM 1541 O O . LYS A 1 198 ? -14.610 -4.049 18.612 1.00 84.00 198 LYS A O 1
ATOM 1546 N N . ASP A 1 199 ? -16.321 -5.512 18.636 1.00 70.12 199 ASP A N 1
ATOM 1547 C CA . ASP A 1 199 ? -17.360 -4.520 18.914 1.00 70.12 199 ASP A CA 1
ATOM 1548 C C . ASP A 1 199 ? -17.181 -3.917 20.314 1.00 70.12 199 ASP A C 1
ATOM 1550 O O . ASP A 1 199 ? -17.058 -4.644 21.299 1.00 70.12 199 ASP A O 1
ATOM 1554 N N . GLY A 1 200 ? -17.210 -2.583 20.399 1.00 58.66 200 GLY A N 1
ATOM 1555 C CA . GLY A 1 200 ? -17.275 -1.852 21.665 1.00 58.66 200 GLY A CA 1
ATOM 1556 C C . GLY A 1 200 ? -15.929 -1.574 22.337 1.00 58.66 200 GLY A C 1
ATOM 1557 O O . GLY A 1 200 ? -15.593 -2.200 23.334 1.00 58.66 200 GLY A O 1
ATOM 1558 N N . LEU A 1 201 ? -15.208 -0.572 21.825 1.00 40.03 201 LEU A N 1
ATOM 1559 C CA . LEU A 1 201 ? -14.609 0.552 22.568 1.00 40.03 201 LEU A CA 1
ATOM 1560 C C . LEU A 1 201 ? -13.936 1.478 21.534 1.00 40.03 201 LEU A C 1
ATOM 1562 O O . LEU A 1 201 ? -13.138 0.994 20.730 1.00 40.03 201 LEU A O 1
ATOM 1566 N N . PRO A 1 202 ? -14.229 2.792 21.498 1.00 41.44 202 PRO A N 1
ATOM 1567 C CA . PRO A 1 202 ? -13.439 3.705 20.682 1.00 41.44 202 PRO A CA 1
ATOM 1568 C C . PRO A 1 202 ? -11.970 3.634 21.137 1.00 41.44 202 PRO A C 1
ATOM 1570 O O . PRO A 1 202 ? -11.729 3.570 22.346 1.00 41.44 202 PRO A O 1
ATOM 1573 N N . PRO A 1 203 ? -10.980 3.726 20.228 1.00 46.78 203 PRO A N 1
ATOM 1574 C CA . PRO A 1 203 ? -9.554 3.658 20.578 1.00 46.78 203 PRO A CA 1
ATOM 1575 C C . PRO A 1 203 ? -9.070 4.796 21.505 1.00 46.78 203 PRO A C 1
ATOM 1577 O O . PRO A 1 203 ? -7.896 4.853 21.852 1.00 46.78 203 PRO A O 1
ATOM 1580 N N . TYR A 1 204 ? -9.968 5.683 21.951 1.00 45.28 204 TYR A N 1
ATOM 1581 C CA . TYR A 1 204 ? -9.681 6.798 22.848 1.00 45.28 204 TYR A CA 1
ATOM 1582 C C . TYR A 1 204 ? -10.796 7.085 23.863 1.00 45.28 204 TYR A C 1
ATOM 1584 O O . TYR A 1 204 ? -11.115 8.248 24.120 1.00 45.28 204 TYR A O 1
ATOM 1592 N N . SER A 1 205 ? -11.373 6.081 24.525 1.00 38.75 205 SER A N 1
ATOM 1593 C CA . SER A 1 205 ? -11.982 6.362 25.833 1.00 38.75 205 SER A CA 1
ATOM 1594 C C . SER A 1 205 ? -10.860 6.663 26.833 1.00 38.75 205 SER A C 1
ATOM 1596 O O . SER A 1 205 ? -10.415 5.793 27.580 1.00 38.75 205 SER A O 1
ATOM 1598 N N . ARG A 1 206 ? -10.364 7.912 26.808 1.00 39.88 206 ARG A N 1
ATOM 1599 C CA . ARG A 1 206 ? -9.610 8.507 27.913 1.00 39.88 206 ARG A CA 1
ATOM 1600 C C . ARG A 1 206 ? -10.395 8.211 29.183 1.00 39.88 206 ARG A C 1
ATOM 1602 O O . ARG A 1 206 ? -11.529 8.662 29.329 1.00 39.88 206 ARG A O 1
ATOM 1609 N N . LEU A 1 207 ? -9.760 7.493 30.099 1.00 38.31 207 LEU A N 1
ATOM 1610 C CA . LEU A 1 207 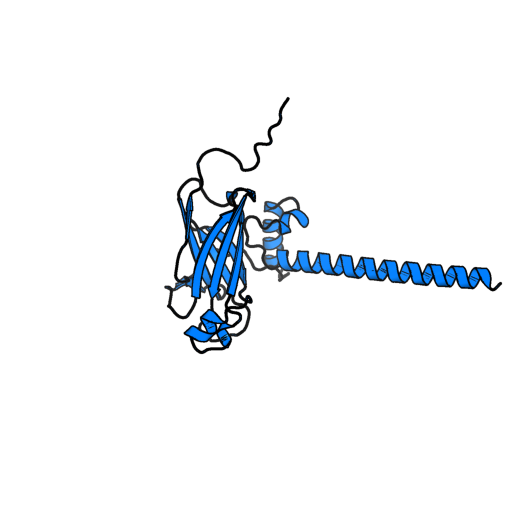? -10.054 7.573 31.520 1.00 38.31 207 LEU A CA 1
ATOM 1611 C C . LEU A 1 207 ? -9.990 9.055 31.927 1.00 38.31 207 LEU A C 1
ATOM 1613 O O . LEU A 1 207 ? -8.931 9.573 32.265 1.00 38.31 207 LEU A O 1
ATOM 1617 N N . LEU A 1 208 ? -11.123 9.754 31.859 1.00 39.38 208 LEU A N 1
ATOM 1618 C CA . LEU A 1 208 ? -11.394 10.862 32.763 1.00 39.38 208 LEU A CA 1
ATOM 1619 C C . LEU A 1 208 ? -11.696 10.213 34.113 1.00 39.38 208 LEU A C 1
ATOM 1621 O O . LEU A 1 208 ? -12.847 9.923 34.437 1.00 39.38 208 LEU A O 1
ATOM 1625 N N . LEU A 1 209 ? -10.639 9.904 34.861 1.00 37.56 209 LEU A N 1
AT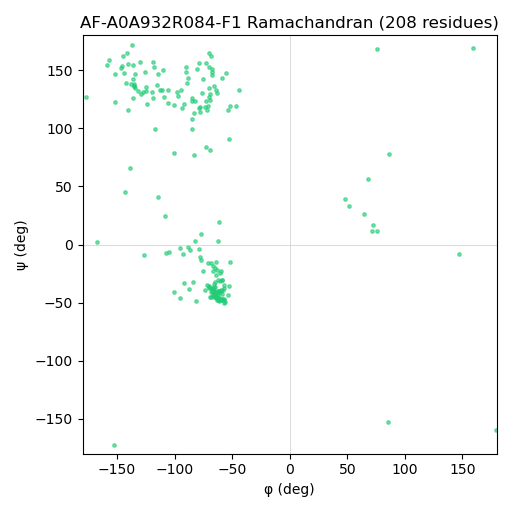OM 1626 C CA . LEU A 1 209 ? -10.777 9.683 36.290 1.00 37.56 209 LEU A CA 1
ATOM 1627 C C . LEU A 1 209 ? -11.020 11.051 36.931 1.00 37.56 209 LEU A C 1
ATOM 1629 O O . LEU A 1 209 ? -10.269 11.998 36.690 1.00 37.56 209 LEU A O 1
ATOM 1633 N N . LYS A 1 210 ? -12.147 11.122 37.642 1.00 39.28 210 LYS A N 1
ATOM 1634 C CA . LYS A 1 210 ? -12.528 12.199 38.557 1.00 39.28 210 LYS A CA 1
ATOM 1635 C C . LYS A 1 210 ? -11.484 12.395 39.647 1.00 39.28 210 LYS A C 1
ATOM 1637 O O . LYS A 1 210 ? -10.884 11.376 40.053 1.00 39.28 210 LYS A O 1
#

Sequence (210 aa):
MTVAGTLLITLFILSYFQGLHSMSGRHSQMMEVKRCLENLISTDDPCLEKVYPDREKAFERAGLLKKLGWAGFKPPVMLSSMRTQQPTPDVGWLDNVYLKESEGNVEVNGWAHHPNGNHNASEVLLVSNGQVLSRTNTGLDRPDVANVFSNTAFLKSGWSAKFKSSDLKSGENVITAYLLIDEQTMIKLNGKGTIYIKDGLPPYSRLLLK

Mean predicted aligned error: 12.86 Å

Radius of gyration: 22.55 Å; Cα contacts (8 Å, |Δi|>4): 354; chains: 1; bounding box: 55×69×57 Å